Protein AF-A0A355KRI4-F1 (afdb_monomer)

Foldseek 3Di:
DKEFEDVVCCVVFVFKKKKKKKWFQFFWQDDDPVLVVLQVVLLVVLLVPDALVCLCVDPQQVQLCVLCVQLPDHCVVFGFPLSVLSNCSNVVHGDDDDIQLVSLQSSLCSNLVWFKDWFQPVLADAYWYFDFFQQAAWAAFAPGPDIDTAHGSATFIDGPHHTQGTNHGGTGGNSGHDDSPGRIIMMMTIGGDPDDPVSSVVSSVSSQVSSCVPTVIDMDIDMAGSVRGMDDD

Structure (mmCIF, N/CA/C/O backbone):
data_AF-A0A355KRI4-F1
#
_entry.id   AF-A0A355KRI4-F1
#
loop_
_atom_site.group_PDB
_atom_site.id
_atom_site.type_symbol
_atom_site.label_atom_id
_atom_site.label_alt_id
_atom_site.label_comp_id
_atom_site.label_asym_id
_atom_site.label_entity_id
_atom_site.label_seq_id
_atom_site.pdbx_PDB_ins_code
_atom_site.Cartn_x
_atom_site.Cartn_y
_atom_site.Cartn_z
_atom_site.occupancy
_atom_site.B_iso_or_equiv
_atom_site.auth_seq_id
_atom_site.auth_comp_id
_atom_site.auth_asym_id
_atom_site.auth_atom_id
_atom_site.pdbx_PDB_model_num
ATOM 1 N N . MET A 1 1 ? -10.750 -7.099 16.095 1.00 93.00 1 MET A N 1
ATOM 2 C CA . MET A 1 1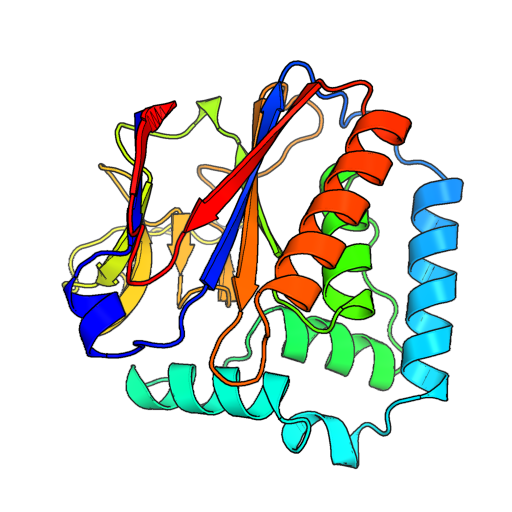 ? -11.133 -6.579 14.759 1.00 93.00 1 MET A CA 1
ATOM 3 C C . MET A 1 1 ? -10.796 -7.632 13.719 1.00 93.00 1 MET A C 1
ATOM 5 O O . MET A 1 1 ? -9.770 -8.283 13.860 1.00 93.00 1 MET A O 1
ATOM 9 N N . ILE A 1 2 ? -11.630 -7.808 12.690 1.00 97.19 2 ILE A N 1
ATOM 10 C CA . ILE A 1 2 ? -11.360 -8.761 11.603 1.00 97.19 2 ILE A CA 1
ATOM 11 C C . ILE A 1 2 ? -10.777 -8.013 10.405 1.00 97.19 2 ILE A C 1
ATOM 13 O O . ILE A 1 2 ? -11.256 -6.935 10.051 1.00 97.19 2 ILE A O 1
ATOM 17 N N . ILE A 1 3 ? -9.772 -8.607 9.764 1.00 98.19 3 ILE A N 1
ATOM 18 C CA . ILE A 1 3 ? -9.294 -8.187 8.447 1.00 98.19 3 ILE A CA 1
ATOM 19 C C . ILE A 1 3 ? -9.442 -9.364 7.503 1.00 98.19 3 ILE A C 1
ATOM 21 O O . ILE A 1 3 ? -9.045 -10.479 7.850 1.00 98.19 3 ILE A O 1
ATOM 25 N N . LYS A 1 4 ? -10.057 -9.141 6.340 1.00 98.50 4 LYS A N 1
ATOM 26 C CA . LYS A 1 4 ? -10.366 -10.227 5.410 1.00 98.50 4 LYS A CA 1
ATOM 27 C C . LYS A 1 4 ? -10.353 -9.817 3.940 1.00 98.50 4 LYS A C 1
ATOM 29 O O . LYS A 1 4 ? -10.647 -8.675 3.590 1.00 98.50 4 LYS A O 1
ATOM 34 N N . ILE A 1 5 ? -10.095 -10.803 3.092 1.00 98.81 5 ILE A N 1
ATOM 35 C CA . ILE A 1 5 ? -10.348 -10.774 1.655 1.00 98.81 5 ILE A CA 1
ATOM 36 C C . ILE A 1 5 ? -11.733 -11.380 1.436 1.00 98.81 5 ILE A C 1
ATOM 38 O O . ILE A 1 5 ? -11.998 -12.509 1.851 1.00 98.81 5 ILE A O 1
ATOM 42 N N . ASP A 1 6 ? -12.639 -10.623 0.826 1.00 98.56 6 ASP A N 1
ATOM 43 C CA . ASP A 1 6 ? -13.956 -11.139 0.482 1.00 98.56 6 ASP A CA 1
ATOM 44 C C . ASP A 1 6 ? -13.849 -12.256 -0.564 1.00 98.56 6 ASP A C 1
ATOM 46 O O . ASP A 1 6 ? -13.014 -12.216 -1.472 1.00 98.56 6 ASP A O 1
ATOM 50 N N . ASN A 1 7 ? -14.726 -13.255 -0.466 1.00 98.25 7 ASN A N 1
ATOM 51 C CA . ASN A 1 7 ? -14.696 -14.410 -1.356 1.00 98.25 7 ASN A CA 1
ATOM 52 C C . ASN A 1 7 ? -14.879 -14.022 -2.835 1.00 98.25 7 ASN A C 1
ATOM 54 O O . ASN A 1 7 ? -14.318 -14.677 -3.709 1.00 98.25 7 ASN A O 1
ATOM 58 N N . THR A 1 8 ? -15.607 -12.939 -3.128 1.00 97.75 8 THR A N 1
ATOM 59 C CA . THR A 1 8 ? -15.744 -12.428 -4.502 1.00 97.75 8 THR A CA 1
ATOM 60 C C . THR A 1 8 ? -14.405 -11.972 -5.085 1.00 97.75 8 THR A C 1
ATOM 62 O O . THR A 1 8 ? -14.104 -12.265 -6.242 1.00 97.75 8 THR A O 1
ATOM 65 N N . VAL A 1 9 ? -13.553 -11.342 -4.269 1.00 98.50 9 VAL A N 1
ATOM 66 C CA . VAL A 1 9 ? -12.198 -10.941 -4.669 1.00 98.50 9 VAL A CA 1
ATOM 67 C C . VAL A 1 9 ? -11.323 -12.172 -4.873 1.00 98.50 9 VAL A C 1
ATOM 69 O O . VAL A 1 9 ? -10.626 -12.240 -5.875 1.00 98.50 9 VAL A O 1
ATOM 72 N N . ILE A 1 10 ? -11.401 -13.178 -3.998 1.00 98.38 10 ILE A N 1
ATOM 73 C CA . ILE A 1 10 ? -10.638 -14.432 -4.157 1.00 98.38 10 ILE A CA 1
ATOM 74 C C . ILE A 1 10 ? -11.018 -15.150 -5.454 1.00 98.38 10 ILE A C 1
ATOM 76 O O . ILE A 1 10 ? -10.151 -15.649 -6.167 1.00 98.38 10 ILE A O 1
ATOM 80 N N . GLN A 1 11 ? -12.309 -15.198 -5.780 1.00 97.94 11 GLN A N 1
ATOM 81 C CA . GLN A 1 11 ? -12.792 -15.834 -7.004 1.00 97.94 11 GLN A CA 1
ATOM 82 C C . GLN A 1 11 ? -12.301 -15.111 -8.262 1.00 97.94 11 GLN A C 1
ATOM 84 O O . GLN A 1 11 ? -11.916 -15.766 -9.228 1.00 97.94 11 GLN A O 1
ATOM 89 N N . GLN A 1 12 ? -12.300 -13.776 -8.253 1.00 97.75 12 GLN A N 1
ATOM 90 C CA . GLN A 1 12 ? -11.861 -12.981 -9.401 1.00 97.75 12 GLN A CA 1
ATOM 91 C C . GLN A 1 12 ? -10.329 -12.860 -9.493 1.00 97.75 12 GLN A C 1
ATOM 93 O O . GLN A 1 12 ? -9.780 -12.789 -10.591 1.00 97.75 12 GLN A O 1
ATOM 98 N N . PHE A 1 13 ? -9.634 -12.873 -8.355 1.00 98.12 13 PHE A N 1
ATOM 99 C CA . PHE A 1 13 ? -8.191 -12.666 -8.222 1.00 98.12 13 PHE A CA 1
ATOM 100 C C . PHE A 1 13 ? -7.570 -13.740 -7.305 1.00 98.12 13 PHE A C 1
ATOM 102 O O . PHE A 1 13 ? -7.094 -13.448 -6.207 1.00 98.12 13 PHE A O 1
ATOM 109 N N . PRO A 1 14 ? -7.513 -15.011 -7.743 1.00 97.69 14 PRO A N 1
ATOM 110 C CA . PRO A 1 14 ? -7.108 -16.135 -6.888 1.00 97.69 14 PRO A CA 1
ATOM 111 C C . PRO A 1 14 ? -5.638 -16.101 -6.446 1.00 97.69 14 PRO A C 1
ATOM 113 O O . PRO A 1 14 ? -5.233 -16.874 -5.580 1.00 97.69 14 PRO A O 1
ATOM 116 N N . HIS A 1 15 ? -4.824 -15.226 -7.041 1.00 97.94 15 HIS A N 1
ATOM 117 C CA . HIS A 1 15 ? -3.408 -15.056 -6.712 1.00 97.94 15 HIS A CA 1
ATOM 118 C C . HIS A 1 15 ? -3.120 -13.853 -5.810 1.00 97.94 15 HIS A C 1
ATOM 120 O O . HIS A 1 15 ? -1.944 -13.569 -5.560 1.00 97.94 15 HIS A O 1
ATOM 126 N N . THR A 1 16 ? -4.161 -13.164 -5.328 1.00 98.44 16 THR A N 1
ATOM 127 C CA . THR A 1 16 ? -4.032 -12.079 -4.354 1.00 98.44 16 THR A CA 1
ATOM 128 C C . THR A 1 16 ? -3.336 -12.565 -3.091 1.00 98.44 16 THR A C 1
ATOM 130 O O . THR A 1 16 ? -3.710 -13.581 -2.504 1.00 98.44 16 THR A O 1
ATOM 133 N N . LYS A 1 17 ? -2.334 -11.796 -2.669 1.00 98.31 17 LYS A N 1
ATOM 134 C CA . LYS A 1 17 ? -1.630 -11.951 -1.399 1.00 98.31 17 LYS A CA 1
ATOM 135 C C . LYS A 1 17 ? -1.525 -10.582 -0.746 1.00 98.31 17 LYS A C 1
ATOM 137 O O . LYS A 1 17 ? -1.180 -9.611 -1.421 1.00 98.31 17 LYS A O 1
ATOM 142 N N . ILE A 1 18 ? -1.812 -10.506 0.546 1.00 98.69 18 ILE A N 1
ATOM 143 C CA . ILE A 1 18 ? -1.760 -9.259 1.310 1.00 98.69 18 ILE A CA 1
ATOM 144 C C . ILE A 1 18 ? -0.897 -9.487 2.541 1.00 98.69 18 ILE A C 1
ATOM 146 O O . ILE A 1 18 ? -1.258 -10.261 3.422 1.00 98.69 18 ILE A O 1
ATOM 150 N N . GLY A 1 19 ? 0.236 -8.800 2.608 1.00 98.62 19 GLY A N 1
ATOM 151 C CA . GLY A 1 19 ? 1.008 -8.657 3.831 1.00 98.62 19 GLY A CA 1
ATOM 152 C C . GLY A 1 19 ? 0.392 -7.556 4.687 1.00 98.62 19 GLY A C 1
ATOM 153 O O . GLY A 1 19 ? 0.140 -6.466 4.186 1.00 98.62 19 GLY A O 1
ATOM 154 N N . LEU A 1 20 ? 0.142 -7.826 5.963 1.00 98.50 20 LEU A N 1
ATOM 155 C CA . LEU A 1 20 ? -0.467 -6.893 6.907 1.00 98.50 20 LEU A CA 1
ATOM 156 C C . LEU A 1 20 ? 0.509 -6.564 8.029 1.00 98.50 20 LEU A C 1
ATOM 158 O O . LEU A 1 20 ? 0.989 -7.474 8.701 1.00 98.50 20 LEU A O 1
ATOM 162 N N . LEU A 1 21 ? 0.738 -5.278 8.287 1.00 98.25 21 LEU A N 1
ATOM 163 C CA . LEU A 1 21 ? 1.478 -4.806 9.457 1.00 98.25 21 LEU A CA 1
ATOM 164 C C . LEU A 1 21 ? 0.595 -3.935 10.336 1.00 98.25 21 LEU A C 1
ATOM 166 O O . LEU A 1 21 ? 0.096 -2.905 9.891 1.00 98.25 21 LEU A O 1
ATOM 170 N N . PHE A 1 22 ? 0.469 -4.309 11.606 1.00 98.31 22 PHE A N 1
ATOM 171 C CA . PHE A 1 22 ? -0.199 -3.500 12.622 1.00 98.31 22 PHE A CA 1
ATOM 172 C C . PHE A 1 22 ? 0.834 -2.933 13.580 1.00 98.31 22 PHE A C 1
ATOM 174 O O . PHE A 1 22 ? 1.468 -3.682 14.323 1.00 98.31 22 PHE A O 1
ATOM 181 N N . GLY A 1 23 ? 1.004 -1.614 13.549 1.00 97.81 23 GLY A N 1
ATOM 182 C CA . GLY A 1 23 ? 1.908 -0.881 14.424 1.00 97.81 23 GLY A CA 1
ATOM 183 C C . GLY A 1 23 ? 1.183 -0.315 15.634 1.00 97.81 23 GLY A C 1
ATOM 184 O O . GLY A 1 23 ? 0.133 0.313 15.486 1.00 97.81 23 GLY A O 1
ATOM 185 N N . LYS A 1 24 ? 1.763 -0.496 16.822 1.00 97.56 24 LYS A N 1
ATOM 186 C CA . LYS A 1 24 ? 1.323 0.132 18.068 1.00 97.56 24 LYS A CA 1
ATOM 187 C C . LYS A 1 24 ? 2.395 1.047 18.648 1.00 97.56 24 LYS A C 1
ATOM 189 O O . LYS A 1 24 ? 3.582 0.742 18.551 1.00 97.56 24 LYS A O 1
ATOM 194 N N . ASN A 1 25 ? 1.964 2.127 19.302 1.00 97.06 25 ASN A N 1
ATOM 195 C CA . ASN A 1 25 ? 2.828 3.139 19.913 1.00 97.06 25 ASN A CA 1
ATOM 196 C C . ASN A 1 25 ? 3.871 3.712 18.935 1.00 97.06 25 ASN A C 1
ATOM 198 O O . ASN A 1 25 ? 5.025 3.912 19.305 1.00 97.06 25 ASN A O 1
ATOM 202 N N . VAL A 1 26 ? 3.479 3.937 17.676 1.00 97.25 26 VAL A N 1
ATOM 203 C CA . VAL A 1 26 ? 4.378 4.516 16.668 1.00 97.25 26 VAL A CA 1
ATOM 204 C C . VAL A 1 26 ? 4.573 6.012 16.925 1.00 97.25 26 VAL A C 1
ATOM 206 O O . VAL A 1 26 ? 3.645 6.704 17.342 1.00 97.25 26 VAL A O 1
ATOM 209 N N . ASN A 1 27 ? 5.773 6.520 16.652 1.00 96.00 27 ASN A N 1
ATOM 210 C CA . ASN A 1 27 ? 6.066 7.948 16.590 1.00 96.00 27 ASN A CA 1
ATOM 211 C C . ASN A 1 27 ? 6.281 8.367 15.127 1.00 96.00 27 ASN A C 1
ATOM 213 O O . ASN A 1 27 ? 7.230 7.920 14.485 1.00 96.00 27 ASN A O 1
ATOM 217 N N . ASN A 1 28 ? 5.403 9.235 14.618 1.00 96.12 28 ASN A N 1
ATOM 218 C CA . ASN A 1 28 ? 5.448 9.752 13.248 1.00 96.12 28 ASN A CA 1
ATOM 219 C C . ASN A 1 28 ? 5.813 11.253 13.171 1.00 96.12 28 ASN A C 1
ATOM 221 O O . ASN A 1 28 ? 5.647 11.870 12.123 1.00 96.12 28 ASN A O 1
ATOM 225 N N . GLN A 1 29 ? 6.283 11.860 14.268 1.00 90.44 29 GLN A N 1
ATOM 226 C CA . GLN A 1 29 ? 6.476 13.316 14.383 1.00 90.44 29 GLN A CA 1
ATOM 227 C C . GLN A 1 29 ? 7.843 13.818 13.909 1.00 90.44 29 GLN A C 1
ATOM 229 O O . GLN A 1 29 ? 8.046 15.024 13.785 1.00 90.44 29 GLN A O 1
ATOM 234 N N . HIS A 1 30 ? 8.801 12.921 13.679 1.00 81.50 30 HIS A N 1
ATOM 235 C CA . HIS A 1 30 ? 10.187 13.303 13.420 1.00 81.50 30 HIS A CA 1
ATOM 236 C C . HIS A 1 30 ? 10.628 12.828 12.037 1.00 81.50 30 HIS A C 1
ATOM 238 O O . HIS A 1 30 ? 11.142 11.714 11.911 1.00 81.50 30 HIS A O 1
ATOM 244 N N . PRO A 1 31 ? 10.433 13.651 10.987 1.00 76.88 31 PRO A N 1
ATOM 245 C CA . PRO A 1 31 ? 11.088 13.436 9.706 1.00 76.88 31 PRO A CA 1
ATOM 246 C C . PRO A 1 31 ? 12.584 13.204 9.917 1.00 76.88 31 PRO A C 1
ATOM 248 O O . PRO A 1 31 ? 13.233 13.920 10.678 1.00 76.88 31 PRO A O 1
ATOM 251 N N . SER A 1 32 ? 13.121 12.187 9.252 1.00 87.19 32 SER A N 1
ATOM 252 C CA . SER A 1 32 ? 14.517 11.788 9.392 1.00 87.19 32 SER A CA 1
ATOM 253 C C . SER A 1 32 ? 15.251 12.002 8.075 1.00 87.19 32 SER A C 1
ATOM 255 O O . SER A 1 32 ? 14.811 11.543 7.013 1.00 87.19 32 SER A O 1
ATOM 257 N N . GLU A 1 33 ? 16.394 12.684 8.147 1.00 94.12 33 GLU A N 1
ATOM 258 C CA . GLU A 1 33 ? 17.311 12.814 7.013 1.00 94.12 33 GLU A CA 1
ATOM 259 C C . GLU A 1 33 ? 17.787 11.441 6.531 1.00 94.12 33 GLU A C 1
ATOM 261 O O . GLU A 1 33 ? 17.971 11.246 5.332 1.00 94.12 33 GLU A O 1
ATOM 266 N N . GLU A 1 34 ? 17.902 10.458 7.430 1.00 96.19 34 GLU A N 1
ATOM 267 C CA . GLU A 1 34 ? 18.259 9.087 7.068 1.00 96.19 34 GLU A CA 1
ATOM 268 C C . GLU A 1 34 ? 17.161 8.412 6.244 1.00 96.19 34 GLU A C 1
ATOM 270 O O . GLU A 1 34 ? 17.461 7.828 5.206 1.00 96.19 34 GLU A O 1
ATOM 275 N N . ILE A 1 35 ? 15.887 8.539 6.645 1.00 97.06 35 ILE A N 1
ATOM 276 C CA . ILE A 1 35 ? 14.751 8.014 5.863 1.00 97.06 35 ILE A CA 1
ATOM 277 C C . ILE A 1 35 ? 14.730 8.673 4.485 1.00 97.06 35 ILE A C 1
ATOM 279 O O . ILE A 1 35 ? 14.600 7.994 3.465 1.00 97.06 35 ILE A O 1
ATOM 283 N N . THR A 1 36 ? 14.920 9.994 4.449 1.00 96.94 36 THR A N 1
ATOM 284 C CA . THR A 1 36 ? 14.987 10.745 3.193 1.00 96.94 36 THR A CA 1
ATOM 285 C C . THR A 1 36 ? 16.130 10.228 2.327 1.00 96.94 36 THR A C 1
ATOM 287 O O . THR A 1 36 ? 15.925 9.946 1.150 1.00 96.94 36 THR A O 1
ATOM 290 N N . LYS A 1 37 ? 17.321 10.031 2.897 1.00 97.94 37 LYS A N 1
ATOM 291 C CA . LYS A 1 37 ? 18.479 9.491 2.184 1.00 97.94 37 LYS A CA 1
ATOM 292 C C . LYS A 1 37 ? 18.210 8.086 1.641 1.00 97.94 37 LYS A C 1
ATOM 294 O O . LYS A 1 37 ? 18.489 7.844 0.472 1.00 97.94 37 LYS A O 1
ATOM 299 N N . LEU A 1 38 ? 17.630 7.186 2.437 1.00 98.06 38 LEU A N 1
ATOM 300 C CA . LEU A 1 38 ? 17.258 5.836 1.995 1.00 98.06 38 LEU A CA 1
ATOM 301 C C . LEU A 1 38 ? 16.281 5.877 0.813 1.00 98.06 38 LEU A C 1
ATOM 303 O O . LEU A 1 38 ? 16.444 5.125 -0.154 1.00 98.06 38 LEU A O 1
ATOM 307 N N . LEU A 1 39 ? 15.294 6.778 0.869 1.00 98.19 39 LEU A N 1
ATOM 308 C CA . LEU A 1 39 ? 14.349 7.000 -0.221 1.00 98.19 39 LEU A CA 1
ATOM 309 C C . LEU A 1 39 ? 15.073 7.486 -1.483 1.00 98.19 39 LEU A C 1
ATOM 311 O O . LEU A 1 39 ? 14.911 6.873 -2.535 1.00 98.19 39 LEU A O 1
ATOM 315 N N . ARG A 1 40 ? 15.930 8.512 -1.378 1.00 98.25 40 ARG A N 1
ATOM 316 C CA . ARG A 1 40 ? 16.707 9.050 -2.513 1.00 98.25 40 ARG A CA 1
ATOM 317 C C . ARG A 1 40 ? 17.645 8.009 -3.122 1.00 98.25 40 ARG A C 1
ATOM 319 O O . ARG A 1 40 ? 17.649 7.834 -4.337 1.00 98.25 40 ARG A O 1
ATOM 326 N N . ASP A 1 41 ? 18.374 7.261 -2.298 1.00 98.38 41 ASP A N 1
ATOM 327 C CA . ASP A 1 41 ? 19.266 6.194 -2.762 1.00 98.38 41 ASP A CA 1
ATOM 328 C C . ASP A 1 41 ? 18.488 5.112 -3.532 1.00 98.38 41 ASP A C 1
ATOM 330 O O . ASP A 1 41 ? 18.986 4.537 -4.502 1.00 98.38 41 ASP A O 1
ATOM 334 N N . THR A 1 42 ? 17.251 4.829 -3.120 1.00 98.50 42 THR A N 1
ATOM 335 C CA . THR A 1 42 ? 16.393 3.851 -3.798 1.00 98.50 42 THR A CA 1
ATOM 336 C C . THR A 1 42 ? 15.807 4.405 -5.095 1.00 98.50 42 THR A C 1
ATOM 338 O O . THR A 1 42 ? 15.764 3.684 -6.089 1.00 98.50 42 THR A O 1
ATOM 341 N N . GLU A 1 43 ? 15.439 5.687 -5.145 1.00 98.56 43 GLU A N 1
ATOM 342 C CA . GLU A 1 43 ? 15.048 6.357 -6.393 1.00 98.56 43 GLU A CA 1
ATOM 343 C C . GLU A 1 43 ? 16.162 6.291 -7.446 1.00 98.56 43 GLU A C 1
ATOM 345 O O . GLU A 1 43 ? 15.889 5.974 -8.604 1.00 98.56 43 GLU A O 1
ATOM 350 N N . GLU A 1 44 ? 17.417 6.532 -7.055 1.00 98.50 44 GLU A N 1
ATOM 351 C CA . GLU A 1 44 ? 18.559 6.442 -7.972 1.00 98.50 44 GLU A CA 1
ATOM 352 C C . GLU A 1 44 ? 18.793 5.008 -8.467 1.00 98.50 44 GLU A C 1
ATOM 354 O O . GLU A 1 44 ? 19.022 4.800 -9.660 1.00 98.50 44 GLU A O 1
ATOM 359 N N . LYS A 1 45 ? 18.633 3.995 -7.603 1.00 98.19 45 LYS A N 1
ATOM 360 C CA . LYS A 1 45 ? 18.670 2.583 -8.031 1.00 98.19 45 LYS A CA 1
ATOM 361 C C . LYS A 1 45 ? 17.582 2.268 -9.056 1.00 98.19 45 LYS A C 1
ATOM 363 O O . LYS A 1 45 ? 17.856 1.582 -10.039 1.00 98.19 45 LYS A O 1
ATOM 368 N N . ILE A 1 46 ? 16.368 2.785 -8.860 1.00 98.06 46 ILE A N 1
ATOM 369 C CA . ILE A 1 46 ? 15.262 2.606 -9.808 1.00 98.06 46 ILE A CA 1
ATOM 370 C C . ILE A 1 46 ? 15.589 3.246 -11.159 1.00 98.06 46 ILE A C 1
ATOM 372 O O . ILE A 1 46 ? 15.445 2.580 -12.183 1.00 98.06 46 ILE A O 1
ATOM 376 N N . LYS A 1 47 ? 16.096 4.486 -11.174 1.00 97.50 47 LYS A N 1
ATOM 377 C CA . LYS A 1 47 ? 16.522 5.163 -12.415 1.00 97.50 47 LYS A CA 1
ATOM 378 C C . LYS A 1 47 ? 17.634 4.413 -13.144 1.00 97.50 47 LYS A C 1
ATOM 380 O O . LYS A 1 47 ? 17.643 4.393 -14.369 1.00 97.50 47 LYS A O 1
ATOM 385 N N . ALA A 1 48 ? 18.558 3.807 -12.400 1.00 97.38 48 ALA A N 1
ATOM 386 C CA . ALA A 1 48 ? 19.663 3.045 -12.970 1.00 97.38 48 ALA A CA 1
ATOM 387 C C . ALA A 1 48 ? 19.239 1.675 -13.530 1.00 97.38 48 ALA A C 1
ATOM 389 O O . ALA A 1 48 ? 19.953 1.120 -14.361 1.00 97.38 48 ALA A O 1
ATOM 390 N N . THR A 1 49 ? 18.106 1.124 -13.079 1.00 96.12 49 THR A N 1
ATOM 391 C CA . THR A 1 49 ? 17.711 -0.268 -13.372 1.00 96.12 49 THR A CA 1
ATOM 392 C C . THR A 1 49 ? 16.541 -0.378 -14.350 1.00 96.12 49 THR A C 1
ATOM 394 O O . THR A 1 49 ? 16.443 -1.375 -15.058 1.00 96.12 49 THR A O 1
ATOM 397 N N . ILE A 1 50 ? 15.636 0.605 -14.392 1.00 96.69 50 ILE A N 1
ATOM 398 C CA . ILE A 1 50 ? 14.385 0.513 -15.158 1.00 96.69 50 ILE A CA 1
ATOM 399 C C . ILE A 1 50 ? 14.310 1.646 -16.174 1.00 96.69 50 ILE A C 1
ATOM 401 O O . ILE A 1 50 ? 14.415 2.818 -15.817 1.00 96.69 50 ILE A O 1
ATOM 405 N N . ASN A 1 51 ? 14.036 1.315 -17.436 1.00 96.19 51 ASN A N 1
ATOM 406 C CA . ASN A 1 51 ? 13.746 2.321 -18.446 1.00 96.19 51 ASN A CA 1
ATOM 407 C C . ASN A 1 51 ? 12.251 2.688 -18.450 1.00 96.19 51 ASN A C 1
ATOM 409 O O . ASN A 1 51 ? 11.377 1.830 -18.310 1.00 96.19 51 ASN A O 1
ATOM 413 N N . LEU A 1 52 ? 11.922 3.967 -18.660 1.00 97.06 52 LEU A N 1
ATOM 414 C CA . LEU A 1 52 ? 10.528 4.436 -18.653 1.00 97.06 52 LEU A CA 1
ATOM 415 C C . LEU A 1 52 ? 9.663 3.716 -19.701 1.00 97.06 52 LEU A C 1
ATOM 417 O O . LEU A 1 52 ? 8.481 3.473 -19.454 1.00 97.06 52 LEU A O 1
ATOM 421 N N . ALA A 1 53 ? 10.250 3.371 -20.850 1.00 96.75 53 ALA A N 1
ATOM 422 C CA . ALA A 1 53 ? 9.573 2.638 -21.918 1.00 96.75 53 ALA A CA 1
ATOM 423 C C . ALA A 1 53 ? 9.206 1.194 -21.520 1.00 96.75 53 ALA A C 1
ATOM 425 O O . ALA A 1 53 ? 8.238 0.645 -22.039 1.00 96.75 53 ALA A O 1
ATOM 426 N N . GLU A 1 54 ? 9.939 0.605 -20.575 1.00 96.38 54 GLU A N 1
ATOM 427 C CA . GLU A 1 54 ? 9.795 -0.792 -20.147 1.00 96.38 54 GLU A CA 1
ATOM 428 C C . GLU A 1 54 ? 8.905 -0.940 -18.907 1.00 96.38 54 GLU A C 1
ATOM 430 O O . GLU A 1 54 ? 8.437 -2.039 -18.603 1.00 96.38 54 GLU A O 1
ATOM 435 N N . LEU A 1 55 ? 8.618 0.160 -18.199 1.00 97.69 55 LEU A N 1
ATOM 436 C CA . LEU A 1 55 ? 7.842 0.142 -16.956 1.00 97.69 55 LEU A CA 1
ATOM 437 C C . LEU A 1 55 ? 6.514 -0.612 -17.106 1.00 97.69 55 LEU A C 1
ATOM 439 O O . LEU A 1 55 ? 6.167 -1.439 -16.269 1.00 97.69 55 LEU A O 1
ATOM 443 N N . THR A 1 56 ? 5.767 -0.348 -18.180 1.00 97.12 56 THR A N 1
ATOM 444 C CA . THR A 1 56 ? 4.452 -0.973 -18.394 1.00 97.12 56 THR A CA 1
ATOM 445 C C . THR A 1 56 ? 4.528 -2.423 -18.857 1.00 97.12 56 THR A C 1
ATOM 447 O O . THR A 1 56 ? 3.485 -3.061 -18.927 1.00 97.12 56 THR A O 1
ATOM 450 N N . SER A 1 57 ? 5.719 -2.929 -19.191 1.00 97.06 57 SER A N 1
ATOM 451 C CA . SER A 1 57 ? 5.956 -4.338 -19.528 1.00 97.06 57 SER A CA 1
ATOM 452 C C . SER A 1 57 ? 6.494 -5.164 -18.360 1.00 97.06 57 SER A C 1
ATOM 454 O O . SER A 1 57 ? 6.606 -6.380 -18.490 1.00 97.06 57 SER A O 1
ATOM 456 N N . LEU A 1 58 ? 6.814 -4.545 -17.217 1.00 98.19 58 LEU A N 1
ATOM 457 C CA . LEU A 1 58 ? 7.232 -5.294 -16.033 1.00 98.19 58 LEU A CA 1
ATOM 458 C C . LEU A 1 58 ? 6.087 -6.210 -15.563 1.00 98.19 58 LEU A C 1
ATOM 460 O O . LEU A 1 58 ? 4.968 -5.716 -15.406 1.00 98.19 58 LEU A O 1
ATOM 464 N N . PRO A 1 59 ? 6.337 -7.501 -15.267 1.00 98.31 59 PRO A N 1
ATOM 465 C CA . PRO A 1 59 ? 5.272 -8.454 -14.939 1.00 98.31 59 PRO A CA 1
ATOM 466 C C . PRO A 1 59 ? 4.364 -8.011 -13.782 1.00 98.31 59 PRO A C 1
ATOM 468 O O . PRO A 1 59 ? 3.143 -8.016 -13.913 1.00 98.31 59 PRO A O 1
ATOM 471 N N . LYS A 1 60 ? 4.949 -7.510 -12.683 1.00 98.12 60 LYS A N 1
ATOM 472 C CA . LYS A 1 60 ? 4.186 -6.989 -11.533 1.00 98.12 60 LYS A CA 1
ATOM 473 C C . LYS A 1 60 ? 3.346 -5.754 -11.885 1.00 98.12 60 LYS A C 1
ATOM 475 O O . LYS A 1 60 ? 2.277 -5.561 -11.321 1.00 98.12 60 LYS A O 1
ATOM 480 N N . ILE A 1 61 ? 3.799 -4.916 -12.823 1.00 98.50 61 ILE A N 1
ATOM 481 C CA . ILE A 1 61 ? 3.022 -3.761 -13.29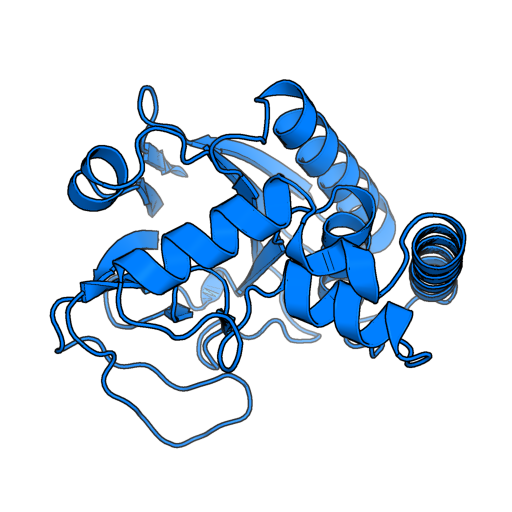9 1.00 98.50 61 ILE A CA 1
ATOM 482 C C . ILE A 1 61 ? 1.888 -4.220 -14.218 1.00 98.50 61 ILE A C 1
ATOM 484 O O . ILE A 1 61 ? 0.772 -3.719 -14.096 1.00 98.50 61 ILE A O 1
ATOM 488 N N . LEU A 1 62 ? 2.144 -5.190 -15.101 1.00 98.44 62 LEU A N 1
ATOM 489 C CA . LEU A 1 62 ? 1.114 -5.795 -15.945 1.00 98.44 62 LEU A CA 1
ATOM 490 C C . LEU A 1 62 ? -0.013 -6.404 -15.107 1.00 98.44 62 LEU A C 1
ATOM 492 O O . LEU A 1 62 ? -1.169 -6.116 -15.400 1.00 98.44 62 LEU A O 1
ATOM 496 N N . ASP A 1 63 ? 0.300 -7.129 -14.029 1.00 98.31 63 ASP A N 1
ATOM 497 C CA . ASP A 1 63 ? -0.717 -7.683 -13.121 1.00 98.31 63 ASP A CA 1
ATOM 498 C C . ASP A 1 63 ? -1.696 -6.610 -12.628 1.00 98.31 63 ASP A C 1
ATOM 500 O O . ASP A 1 63 ? -2.913 -6.780 -12.712 1.00 98.31 63 ASP A O 1
ATOM 504 N N . TRP A 1 64 ? -1.178 -5.468 -12.167 1.00 98.50 64 TRP A N 1
ATOM 505 C CA . TRP A 1 64 ? -2.017 -4.367 -11.697 1.00 98.50 64 TRP A CA 1
ATOM 506 C C . TRP A 1 64 ? -2.807 -3.705 -12.821 1.00 98.50 64 TRP A C 1
ATOM 508 O O . TRP A 1 64 ? -3.971 -3.355 -12.630 1.00 98.50 64 TRP A O 1
ATOM 518 N N . ARG A 1 65 ? -2.212 -3.549 -14.006 1.00 98.50 65 ARG A N 1
ATOM 519 C CA . ARG A 1 65 ? -2.915 -2.995 -15.170 1.00 98.50 65 ARG A CA 1
ATOM 520 C C . ARG A 1 65 ? -4.070 -3.903 -15.590 1.00 98.50 65 ARG A C 1
ATOM 522 O O . ARG A 1 65 ? -5.152 -3.398 -15.886 1.00 98.50 65 ARG A O 1
ATOM 529 N N . GLU A 1 66 ? -3.878 -5.219 -15.565 1.00 98.19 66 GLU A N 1
ATOM 530 C CA . GLU A 1 66 ? -4.943 -6.172 -15.872 1.00 98.19 66 GLU A CA 1
ATOM 531 C C . GLU A 1 66 ? -6.016 -6.228 -14.791 1.00 98.19 66 GLU A C 1
ATOM 533 O O . GLU A 1 66 ? -7.204 -6.208 -15.123 1.00 98.19 66 GLU A O 1
ATOM 538 N N . ALA A 1 67 ? -5.632 -6.169 -13.513 1.00 98.12 67 ALA A N 1
ATOM 539 C CA . ALA A 1 67 ? -6.593 -6.033 -12.427 1.00 98.12 67 ALA A CA 1
ATOM 540 C C . ALA A 1 67 ? -7.476 -4.790 -12.634 1.00 98.12 67 ALA A C 1
ATOM 542 O O . ALA A 1 67 ? -8.696 -4.917 -12.715 1.00 98.12 67 ALA A O 1
ATOM 543 N N . TYR A 1 68 ? -6.875 -3.616 -12.850 1.00 98.19 68 TYR A N 1
ATOM 544 C CA . TYR A 1 68 ? -7.595 -2.355 -13.067 1.00 98.19 68 TYR A CA 1
ATOM 545 C C . TYR A 1 68 ? -8.533 -2.408 -14.276 1.00 98.19 68 TYR A C 1
ATOM 547 O O . TYR A 1 68 ? -9.667 -1.928 -14.204 1.00 98.19 68 TYR A O 1
ATOM 555 N N . ARG A 1 69 ? -8.096 -3.032 -15.378 1.00 97.94 69 ARG A N 1
ATOM 556 C CA . ARG A 1 69 ? -8.939 -3.236 -16.562 1.00 97.94 69 ARG A CA 1
ATOM 557 C C . ARG A 1 69 ? -10.150 -4.115 -16.250 1.00 97.94 69 ARG A C 1
ATOM 559 O O . ARG A 1 69 ? -11.245 -3.809 -16.719 1.00 97.94 69 ARG A O 1
ATOM 566 N N . SER A 1 70 ? -9.974 -5.164 -15.446 1.00 96.50 70 SER A N 1
ATOM 567 C CA . SER A 1 70 ? -11.050 -6.105 -15.110 1.00 96.50 70 SER A CA 1
ATOM 568 C C . SER A 1 70 ? -12.199 -5.471 -14.318 1.00 96.50 70 SER A C 1
ATOM 570 O O . SER A 1 70 ? -13.338 -5.904 -14.465 1.00 96.50 70 SER A O 1
ATOM 572 N N . PHE A 1 71 ? -11.931 -4.413 -13.542 1.00 95.00 71 PHE A N 1
ATOM 573 C CA . PHE A 1 71 ? -12.953 -3.649 -12.820 1.00 95.00 71 PHE A CA 1
ATOM 574 C C . PHE A 1 71 ? -13.234 -2.262 -13.433 1.00 95.00 71 PHE A C 1
ATOM 576 O O . PHE A 1 71 ? -13.730 -1.355 -12.767 1.00 95.00 71 PHE A O 1
ATOM 583 N N . GLY A 1 72 ? -12.963 -2.101 -14.735 1.00 94.19 72 GLY A N 1
ATOM 584 C CA . GLY A 1 72 ? -13.488 -0.998 -15.548 1.00 94.19 72 GLY A CA 1
ATOM 585 C C . GLY A 1 72 ? -12.622 0.262 -15.630 1.00 94.19 72 GLY A C 1
ATOM 586 O O . GLY A 1 72 ? -13.047 1.247 -16.239 1.00 94.19 72 GLY A O 1
ATOM 587 N N . PHE A 1 73 ? -11.407 0.257 -15.077 1.00 96.38 73 PHE A N 1
ATOM 588 C CA . PHE A 1 73 ? -10.475 1.374 -15.224 1.00 96.38 73 PHE A CA 1
ATOM 589 C C . PHE A 1 73 ? -9.604 1.234 -16.468 1.00 96.38 73 PHE A C 1
ATOM 591 O O . PHE A 1 73 ? -9.219 0.143 -16.879 1.00 96.38 73 PHE A O 1
ATOM 598 N N . LYS A 1 74 ? -9.226 2.376 -17.048 1.00 97.06 74 LYS A N 1
ATOM 599 C CA . LYS A 1 74 ? -8.193 2.449 -18.085 1.00 97.06 74 LYS A CA 1
ATOM 600 C C . LYS A 1 74 ? -6.822 2.617 -17.422 1.00 97.06 74 LYS A C 1
ATOM 602 O O . LYS A 1 74 ? -6.548 3.711 -16.921 1.00 97.06 74 LYS A O 1
ATOM 607 N N . PRO A 1 75 ? -5.914 1.623 -17.473 1.00 93.56 75 PRO A N 1
ATOM 608 C CA . PRO A 1 75 ? -4.641 1.688 -16.747 1.00 93.56 75 PRO A CA 1
ATOM 609 C C . PRO A 1 75 ? -3.660 2.765 -17.250 1.00 93.56 75 PRO A C 1
ATOM 611 O O . PRO A 1 75 ? -2.614 3.023 -16.660 1.00 93.56 75 PRO A O 1
ATOM 614 N N . SER A 1 76 ? -3.940 3.379 -18.402 1.00 93.00 76 SER A N 1
ATOM 615 C CA . SER A 1 76 ? -3.205 4.545 -18.907 1.00 93.00 76 SER A CA 1
ATOM 616 C C . SER A 1 76 ? -3.581 5.846 -18.191 1.00 93.00 76 SER A C 1
ATOM 618 O O . SER A 1 76 ? -2.756 6.757 -18.128 1.00 93.00 76 SER A O 1
ATOM 620 N N . GLU A 1 77 ? -4.804 5.930 -17.665 1.00 95.00 77 GLU A N 1
ATOM 621 C CA . GLU A 1 77 ? -5.371 7.100 -16.983 1.00 95.00 77 GLU A CA 1
ATOM 622 C C . GLU A 1 77 ? -5.307 6.923 -15.456 1.00 95.00 77 GLU A C 1
ATOM 624 O O . GLU A 1 77 ? -4.888 7.835 -14.742 1.00 95.00 77 GLU A O 1
ATOM 629 N N . TYR A 1 78 ? -5.627 5.720 -14.972 1.00 95.56 78 TYR A N 1
ATOM 630 C CA . TYR A 1 78 ? -5.656 5.354 -13.556 1.00 95.56 78 TYR A CA 1
ATOM 631 C C . TYR A 1 78 ? -4.614 4.279 -13.291 1.00 95.56 78 TYR A C 1
ATOM 633 O O . TYR A 1 78 ? -4.645 3.219 -13.904 1.00 95.56 78 TYR A O 1
ATOM 641 N N . ARG A 1 79 ? -3.666 4.561 -12.405 1.00 97.38 79 ARG A N 1
ATOM 642 C CA . ARG A 1 79 ? -2.505 3.701 -12.167 1.00 97.38 79 ARG A CA 1
ATOM 643 C C . ARG A 1 79 ? -2.535 3.189 -10.741 1.00 97.38 79 ARG A C 1
ATOM 645 O O . ARG A 1 79 ? -2.902 3.957 -9.853 1.00 97.38 79 ARG A O 1
ATOM 652 N N . SER A 1 80 ? -2.065 1.962 -10.534 1.00 98.19 80 SER A N 1
ATOM 653 C CA . SER A 1 80 ? -1.694 1.512 -9.195 1.00 98.19 80 SER A CA 1
ATOM 654 C C . SER A 1 80 ? -0.661 2.448 -8.585 1.00 98.19 80 SER A C 1
ATOM 656 O O . SER A 1 80 ? 0.123 3.084 -9.307 1.00 98.19 80 SER A O 1
ATOM 658 N N . SER A 1 81 ? -0.659 2.538 -7.254 1.00 97.81 81 SER A N 1
ATOM 659 C CA . SER A 1 81 ? 0.298 3.370 -6.523 1.00 97.81 81 SER A CA 1
ATOM 660 C C . SER A 1 81 ? 1.734 3.084 -6.966 1.00 97.81 81 SER A C 1
ATOM 662 O O . SER A 1 81 ? 2.465 4.018 -7.293 1.00 97.81 81 SER A O 1
ATOM 664 N N . ILE A 1 82 ? 2.112 1.810 -7.110 1.00 98.19 82 ILE A N 1
ATOM 665 C CA . ILE A 1 82 ? 3.463 1.432 -7.535 1.00 98.19 82 ILE A CA 1
ATOM 666 C C . ILE A 1 82 ? 3.814 1.911 -8.95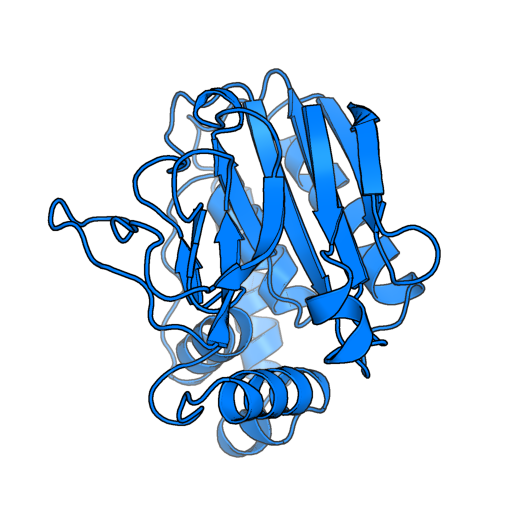4 1.00 98.19 82 ILE A C 1
ATOM 668 O O . ILE A 1 82 ? 4.889 2.483 -9.148 1.00 98.19 82 ILE A O 1
ATOM 672 N N . GLU A 1 83 ? 2.913 1.773 -9.942 1.00 98.50 83 GLU A N 1
ATOM 673 C CA . GLU A 1 83 ? 3.175 2.291 -11.294 1.00 98.50 83 GLU A CA 1
ATOM 674 C C . GLU A 1 83 ? 3.308 3.822 -11.256 1.00 98.50 83 GLU A C 1
ATOM 676 O O . GLU A 1 83 ? 4.186 4.388 -11.908 1.00 98.50 83 GLU A O 1
ATOM 681 N N . ALA A 1 84 ? 2.464 4.509 -10.478 1.00 98.25 84 ALA A N 1
ATOM 682 C CA . ALA A 1 84 ? 2.507 5.962 -10.347 1.00 98.25 84 ALA A CA 1
ATOM 683 C C . ALA A 1 84 ? 3.816 6.461 -9.706 1.00 98.25 84 ALA A C 1
ATOM 685 O O . ALA A 1 84 ? 4.409 7.421 -10.211 1.00 98.25 84 ALA A O 1
ATOM 686 N N . LEU A 1 85 ? 4.281 5.806 -8.637 1.00 98.38 85 LEU A N 1
ATOM 687 C CA . LEU A 1 85 ? 5.524 6.142 -7.936 1.00 98.38 85 LEU A CA 1
ATOM 688 C C . LEU A 1 85 ? 6.743 5.937 -8.842 1.00 98.38 85 LEU A C 1
ATOM 690 O O . LEU A 1 85 ? 7.517 6.871 -9.057 1.00 98.38 85 LEU A O 1
ATOM 694 N N . VAL A 1 86 ? 6.882 4.752 -9.441 1.00 98.56 86 VAL A N 1
ATOM 695 C CA . VAL A 1 86 ? 8.038 4.434 -10.293 1.00 98.56 86 VAL A CA 1
ATOM 696 C C . VAL A 1 86 ? 8.043 5.305 -11.546 1.00 98.56 86 VAL A C 1
ATOM 698 O O . VAL A 1 86 ? 9.072 5.883 -11.891 1.00 98.56 86 VAL A O 1
ATOM 701 N N . ARG A 1 87 ? 6.888 5.513 -12.192 1.00 98.31 87 ARG A N 1
ATOM 702 C CA . ARG A 1 87 ? 6.786 6.421 -13.346 1.00 98.31 87 ARG A CA 1
ATOM 703 C C . ARG A 1 87 ? 7.243 7.835 -13.002 1.00 98.31 87 ARG A C 1
ATOM 705 O O . ARG A 1 87 ? 7.914 8.461 -13.818 1.00 98.31 87 ARG A O 1
ATOM 712 N N . ARG A 1 88 ? 6.883 8.349 -11.821 1.00 98.19 88 ARG A N 1
ATOM 713 C CA . ARG A 1 88 ? 7.299 9.681 -11.362 1.00 98.19 88 ARG A CA 1
ATOM 714 C C . ARG A 1 88 ? 8.823 9.781 -11.252 1.00 98.19 88 ARG A C 1
ATOM 716 O O . ARG A 1 88 ? 9.391 10.741 -11.770 1.00 98.19 88 ARG A O 1
ATOM 723 N N . ILE A 1 89 ? 9.458 8.774 -10.652 1.00 98.44 89 ILE A N 1
ATOM 724 C CA . ILE A 1 89 ? 10.919 8.678 -10.513 1.00 98.44 89 ILE A CA 1
ATOM 725 C C . ILE A 1 89 ? 11.599 8.675 -11.886 1.00 98.44 89 ILE A C 1
ATOM 727 O O . ILE A 1 89 ? 12.507 9.470 -12.135 1.00 98.44 89 ILE A O 1
ATOM 731 N N . LEU A 1 90 ? 11.113 7.836 -12.805 1.00 98.31 90 LEU A N 1
ATOM 732 C CA . LEU A 1 90 ? 11.655 7.704 -14.162 1.00 98.31 90 LEU A CA 1
ATOM 733 C C . LEU A 1 90 ? 11.418 8.945 -15.041 1.00 98.31 90 LEU A C 1
ATOM 735 O O . LEU A 1 90 ? 12.113 9.145 -16.031 1.00 98.31 90 LEU A O 1
ATOM 739 N N . GLN A 1 91 ? 10.477 9.816 -14.668 1.00 97.88 91 GLN A N 1
ATOM 740 C CA . GLN A 1 91 ? 10.286 11.143 -15.268 1.00 97.88 91 GLN A CA 1
ATOM 741 C C . GLN A 1 91 ? 11.205 12.220 -14.661 1.00 97.88 91 GLN A C 1
ATOM 743 O O . GLN A 1 91 ? 10.988 13.412 -14.881 1.00 97.88 91 GLN A O 1
ATOM 748 N N . GLY A 1 92 ? 12.203 11.822 -13.867 1.00 96.12 92 GLY A N 1
ATOM 749 C CA . GLY A 1 92 ? 13.168 12.726 -13.245 1.00 96.12 92 GLY A CA 1
ATOM 750 C C . GLY A 1 92 ? 12.629 13.481 -12.029 1.00 96.12 92 GLY A C 1
ATOM 751 O O . GLY A 1 92 ? 13.286 14.399 -11.546 1.00 96.12 92 GLY A O 1
ATOM 752 N N . LYS A 1 93 ? 11.446 13.120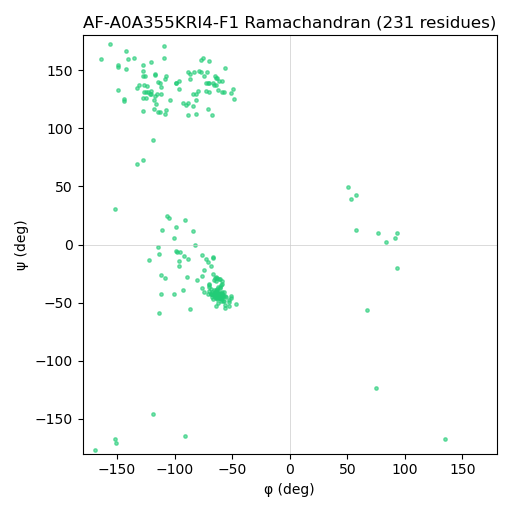 -11.514 1.00 97.44 93 LYS A N 1
ATOM 753 C CA . LYS A 1 93 ? 10.851 13.761 -10.335 1.00 97.44 93 LYS A CA 1
ATOM 754 C C . LYS A 1 93 ? 11.122 12.929 -9.090 1.00 97.44 93 LYS A C 1
ATOM 756 O O . LYS A 1 93 ? 10.953 11.718 -9.102 1.00 97.44 93 LYS A O 1
ATOM 761 N N . GLN A 1 94 ? 11.441 13.597 -7.991 1.00 95.56 94 GLN A N 1
ATOM 762 C CA . GLN A 1 94 ? 11.526 12.958 -6.681 1.00 95.56 94 GLN A CA 1
ATOM 763 C C . GLN A 1 94 ? 10.130 12.704 -6.099 1.00 95.56 94 GLN A C 1
ATOM 765 O O . GLN A 1 94 ? 9.172 13.461 -6.345 1.00 95.56 94 GLN A O 1
ATOM 770 N N . LEU A 1 95 ? 10.010 11.635 -5.318 1.00 97.25 95 LEU A N 1
ATOM 771 C CA . LEU A 1 95 ? 8.883 11.399 -4.434 1.00 97.25 95 LEU A CA 1
ATOM 772 C C . LEU A 1 95 ? 8.883 12.456 -3.317 1.00 97.25 95 LEU A C 1
ATOM 774 O O . LEU A 1 95 ? 9.954 12.822 -2.811 1.00 97.25 95 LEU A O 1
ATOM 778 N N . PRO A 1 96 ? 7.700 12.985 -2.957 1.00 94.62 96 PRO A N 1
ATOM 779 C CA . PRO A 1 96 ? 7.584 13.906 -1.836 1.00 94.62 96 PRO A CA 1
ATOM 780 C C . PRO A 1 96 ? 7.979 13.203 -0.534 1.00 94.62 96 PRO A C 1
ATOM 782 O O . PRO A 1 96 ? 7.664 12.032 -0.351 1.00 94.62 96 PRO A O 1
ATOM 785 N N . THR A 1 97 ? 8.634 13.937 0.358 1.00 94.62 97 THR A N 1
ATOM 786 C CA . THR A 1 97 ? 8.795 13.555 1.766 1.00 94.62 97 THR A CA 1
ATOM 787 C C . THR A 1 97 ? 7.545 13.997 2.517 1.00 94.62 97 THR A C 1
ATOM 789 O O . THR A 1 97 ? 7.220 15.187 2.502 1.00 94.62 97 THR A O 1
ATOM 792 N N . ILE A 1 98 ? 6.815 13.057 3.106 1.00 94.12 98 ILE A N 1
ATOM 793 C CA . ILE A 1 98 ? 5.498 13.299 3.710 1.00 94.12 98 ILE A CA 1
ATOM 794 C C . ILE A 1 98 ? 5.565 13.115 5.224 1.00 94.12 98 ILE A C 1
ATOM 796 O O . ILE A 1 98 ? 5.224 14.023 5.973 1.00 94.12 98 ILE A O 1
ATOM 800 N N . SER A 1 99 ? 5.962 11.930 5.676 1.00 96.00 99 SER A N 1
ATOM 801 C CA . SER A 1 99 ? 6.143 11.597 7.093 1.00 96.00 99 SER A CA 1
ATOM 802 C C . SER A 1 99 ? 6.965 10.312 7.199 1.00 96.00 99 SER A C 1
ATOM 804 O O . SER A 1 99 ? 6.969 9.545 6.233 1.00 96.00 99 SER A O 1
ATOM 806 N N . PRO A 1 100 ? 7.607 10.019 8.344 1.00 97.00 100 PRO A N 1
ATOM 807 C CA . PRO A 1 100 ? 8.402 8.805 8.523 1.00 97.00 100 PRO A CA 1
ATOM 808 C C . PRO A 1 100 ? 7.713 7.526 8.037 1.00 97.00 100 PRO A C 1
ATOM 810 O O . PRO A 1 100 ? 8.275 6.799 7.223 1.00 97.00 100 PRO A O 1
ATOM 813 N N . ILE A 1 101 ? 6.473 7.269 8.463 1.00 98.00 101 ILE A N 1
ATOM 814 C CA . ILE A 1 101 ? 5.739 6.055 8.072 1.00 98.00 101 ILE A CA 1
ATOM 815 C C . ILE A 1 101 ? 5.471 6.035 6.562 1.00 98.00 101 ILE A C 1
ATOM 817 O O . ILE A 1 101 ? 5.654 5.001 5.917 1.00 98.00 101 ILE A O 1
ATOM 821 N N . VAL A 1 102 ? 5.051 7.173 6.000 1.00 97.44 102 VAL A N 1
ATOM 822 C CA . VAL A 1 102 ? 4.718 7.282 4.572 1.00 97.44 102 VAL A CA 1
ATOM 823 C C . VAL A 1 102 ? 5.941 7.100 3.687 1.00 97.44 102 VAL A C 1
ATOM 825 O O . VAL A 1 102 ? 5.903 6.378 2.691 1.00 97.44 102 VAL A O 1
ATOM 828 N N . ASP A 1 103 ? 7.046 7.722 4.065 1.00 97.94 103 ASP A N 1
ATOM 829 C CA . ASP A 1 103 ? 8.279 7.683 3.295 1.00 97.94 103 ASP A CA 1
ATOM 830 C C . ASP A 1 103 ? 8.904 6.283 3.354 1.00 97.94 103 ASP A C 1
ATOM 832 O O . ASP A 1 103 ? 9.380 5.781 2.335 1.00 97.94 103 ASP A O 1
ATOM 836 N N . LEU A 1 104 ? 8.815 5.603 4.504 1.00 98.38 104 LEU A N 1
ATOM 837 C CA . LEU A 1 104 ? 9.271 4.221 4.667 1.00 98.38 104 LEU A CA 1
ATOM 838 C C . LEU A 1 104 ? 8.435 3.218 3.870 1.00 98.38 104 LEU A C 1
ATOM 840 O O . LEU A 1 104 ? 9.004 2.334 3.227 1.00 98.38 104 LEU A O 1
ATOM 844 N N . TYR A 1 105 ? 7.105 3.342 3.853 1.00 98.12 105 TYR A N 1
ATOM 845 C CA . TYR A 1 105 ? 6.308 2.430 3.033 1.00 98.12 105 TYR A CA 1
ATOM 846 C C . TYR A 1 105 ? 6.487 2.706 1.537 1.00 98.12 105 TYR A C 1
ATOM 848 O O . TYR A 1 105 ? 6.481 1.767 0.739 1.00 98.12 105 TYR A O 1
ATOM 856 N N . ASN A 1 106 ? 6.683 3.966 1.129 1.00 98.44 106 ASN A N 1
ATOM 857 C CA . ASN A 1 106 ? 6.949 4.312 -0.269 1.00 98.44 106 ASN A CA 1
ATOM 858 C C . ASN A 1 106 ? 8.314 3.783 -0.712 1.00 98.44 106 ASN A C 1
ATOM 860 O O . ASN A 1 106 ? 8.424 3.228 -1.805 1.00 98.44 106 ASN A O 1
ATOM 864 N N . LEU A 1 107 ? 9.326 3.897 0.154 1.00 98.50 107 LEU A N 1
ATOM 865 C CA . LEU A 1 107 ? 10.637 3.276 -0.017 1.00 98.50 107 LEU A CA 1
ATOM 866 C C . LEU A 1 107 ? 10.500 1.769 -0.272 1.00 98.50 107 LEU A C 1
ATOM 868 O O . LEU A 1 107 ? 11.019 1.269 -1.270 1.00 98.50 107 LEU A O 1
ATOM 872 N N . ILE A 1 108 ? 9.773 1.053 0.591 1.00 98.69 108 ILE A N 1
ATOM 873 C CA . ILE A 1 108 ? 9.551 -0.390 0.428 1.00 98.69 108 ILE A CA 1
ATOM 874 C C . ILE A 1 108 ? 8.764 -0.692 -0.843 1.00 98.69 108 ILE A C 1
ATOM 876 O O . ILE A 1 108 ? 9.117 -1.632 -1.558 1.00 98.69 108 ILE A O 1
ATOM 880 N N . SER A 1 109 ? 7.768 0.136 -1.168 1.00 98.62 109 SER A N 1
ATOM 881 C CA . SER A 1 109 ? 6.960 -0.038 -2.373 1.00 98.62 109 SER A CA 1
ATOM 882 C C . SER A 1 109 ? 7.838 -0.078 -3.616 1.00 98.62 109 SER A C 1
ATOM 884 O O . SER A 1 109 ? 7.813 -1.045 -4.379 1.00 98.62 109 SER A O 1
ATOM 886 N N . ILE A 1 110 ? 8.666 0.956 -3.805 1.00 98.56 110 ILE A N 1
ATOM 887 C CA . ILE A 1 110 ? 9.524 1.059 -4.988 1.00 98.56 110 ILE A CA 1
ATOM 888 C C . ILE A 1 110 ? 10.652 0.027 -4.968 1.00 98.56 110 ILE A C 1
ATOM 890 O O . ILE A 1 110 ? 10.982 -0.508 -6.022 1.00 98.56 110 ILE A O 1
ATOM 894 N N . LYS A 1 111 ? 11.203 -0.303 -3.791 1.00 98.50 111 LYS A N 1
ATOM 895 C CA . LYS A 1 111 ? 12.295 -1.276 -3.663 1.00 98.50 111 LYS A CA 1
ATOM 896 C C . LYS A 1 111 ? 11.867 -2.680 -4.093 1.00 98.50 111 LYS A C 1
ATOM 898 O O . LYS A 1 111 ? 12.625 -3.360 -4.778 1.00 98.50 111 LYS A O 1
ATOM 903 N N . HIS A 1 112 ? 10.665 -3.104 -3.700 1.00 98.38 112 HIS A N 1
ATOM 904 C CA . HIS A 1 112 ? 10.152 -4.457 -3.957 1.00 98.38 112 HIS A CA 1
ATOM 905 C C . HIS A 1 112 ? 9.210 -4.541 -5.166 1.00 98.38 112 HIS A C 1
ATOM 907 O O . HIS A 1 112 ? 8.818 -5.638 -5.575 1.00 98.38 112 HIS A O 1
ATOM 913 N N . MET A 1 113 ? 8.878 -3.397 -5.774 1.00 98.25 113 MET A N 1
ATOM 914 C CA . MET A 1 113 ? 7.892 -3.274 -6.852 1.00 98.25 113 MET A CA 1
ATOM 915 C C . MET A 1 113 ? 6.505 -3.795 -6.431 1.00 98.25 113 MET A C 1
ATOM 917 O O . MET A 1 113 ? 5.831 -4.490 -7.193 1.00 98.25 113 MET A O 1
ATOM 921 N N . LEU A 1 114 ? 6.087 -3.463 -5.207 1.00 98.62 114 LEU A N 1
ATOM 922 C CA . LEU A 1 114 ? 4.805 -3.857 -4.613 1.00 98.62 114 LEU A CA 1
ATOM 923 C C . LEU A 1 114 ? 4.064 -2.610 -4.117 1.00 98.62 114 LEU A C 1
ATOM 925 O O . LEU A 1 114 ? 4.697 -1.746 -3.519 1.00 98.62 114 LEU A O 1
ATOM 929 N N . PRO A 1 115 ? 2.748 -2.466 -4.333 1.00 98.56 115 PRO A N 1
ATOM 930 C CA . PRO A 1 115 ? 1.970 -1.438 -3.656 1.00 98.56 115 PRO A CA 1
ATOM 931 C C . PRO A 1 115 ? 2.051 -1.607 -2.143 1.00 98.56 115 PRO A C 1
ATOM 933 O O . PRO A 1 115 ? 1.816 -2.703 -1.629 1.00 98.56 115 PRO A O 1
ATOM 936 N N . VAL A 1 116 ? 2.342 -0.513 -1.443 1.00 98.69 116 VAL A N 1
ATOM 937 C CA . VAL A 1 116 ? 2.138 -0.408 -0.001 1.00 98.69 116 VAL A CA 1
ATOM 938 C C . VAL A 1 116 ? 1.249 0.793 0.291 1.00 98.69 116 VAL A C 1
ATOM 940 O O . VAL A 1 116 ? 1.418 1.859 -0.302 1.00 98.69 116 VAL A O 1
ATOM 943 N N . GLY A 1 117 ? 0.293 0.601 1.190 1.00 97.75 117 GLY A N 1
ATOM 944 C CA . GLY A 1 117 ? -0.651 1.622 1.633 1.00 97.75 117 GLY A CA 1
ATOM 945 C C . GLY A 1 117 ? -1.120 1.352 3.055 1.00 97.75 117 GLY A C 1
ATOM 946 O O . GLY A 1 117 ? -0.542 0.520 3.760 1.00 97.75 117 GLY A O 1
ATOM 947 N N . GLY A 1 118 ? -2.169 2.047 3.482 1.00 97.19 118 GLY A N 1
ATOM 948 C CA . GLY A 1 118 ? -2.730 1.901 4.822 1.00 97.19 118 GLY A CA 1
ATOM 949 C C . GLY A 1 118 ? -3.049 3.225 5.502 1.00 97.19 118 GLY A C 1
ATOM 950 O O . GLY A 1 118 ? -3.085 4.285 4.876 1.00 97.19 118 GLY A O 1
ATOM 951 N N . GLY A 1 119 ? -3.307 3.165 6.806 1.00 97.88 119 GLY A N 1
ATOM 952 C CA . GLY A 1 119 ? -3.927 4.284 7.495 1.00 97.88 119 GLY A CA 1
ATOM 953 C C . GLY A 1 119 ? -3.950 4.215 9.016 1.00 97.88 119 GLY A C 1
ATOM 954 O O . GLY A 1 119 ? -3.437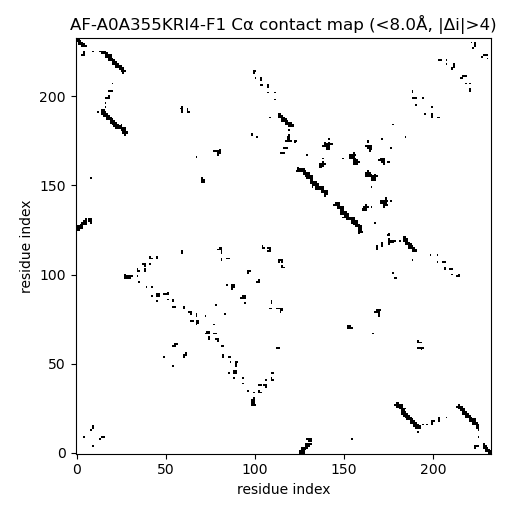 3.296 9.656 1.00 97.88 119 GLY A O 1
ATOM 955 N N . ASN A 1 120 ? -4.580 5.230 9.599 1.00 98.06 120 ASN A N 1
ATOM 956 C CA . ASN A 1 120 ? -4.848 5.347 11.020 1.00 98.06 120 ASN A CA 1
ATOM 957 C C . ASN A 1 120 ? -5.849 4.284 11.477 1.00 98.06 120 ASN A C 1
ATOM 959 O O . ASN A 1 120 ? -7.037 4.346 11.154 1.00 98.06 120 ASN A O 1
ATOM 963 N N . LEU A 1 121 ? -5.352 3.337 12.271 1.00 97.31 121 LEU A N 1
ATOM 964 C CA . LEU A 1 121 ? -6.125 2.212 12.784 1.00 97.31 121 LEU A CA 1
ATOM 965 C C . LEU A 1 121 ? -7.232 2.657 13.746 1.00 97.31 121 LEU A C 1
ATOM 967 O O . LEU A 1 121 ? -8.292 2.045 13.796 1.00 97.31 121 LEU A O 1
ATOM 971 N N . GLU A 1 122 ? -7.024 3.751 14.477 1.00 96.56 122 GLU A N 1
ATOM 972 C CA . GLU A 1 122 ? -7.975 4.273 15.469 1.00 96.56 122 GLU A CA 1
ATOM 973 C C . GLU A 1 122 ? -9.222 4.889 14.822 1.00 96.56 122 GLU A C 1
ATOM 975 O O . GLU A 1 122 ? -10.226 5.144 15.492 1.00 96.56 122 GLU A O 1
ATOM 980 N N . LYS A 1 123 ? -9.160 5.156 13.514 1.00 97.69 123 LYS A N 1
ATOM 981 C CA . LYS A 1 123 ? -10.272 5.707 12.733 1.00 97.69 123 LYS A CA 1
ATOM 982 C C . LYS A 1 123 ? -11.141 4.630 12.090 1.00 97.69 123 LYS A C 1
ATOM 984 O O . LYS A 1 123 ? -12.216 4.966 11.603 1.00 97.69 123 LYS A O 1
ATOM 989 N N . ILE A 1 124 ? -10.713 3.370 12.125 1.00 97.81 124 ILE A N 1
ATOM 990 C CA . ILE A 1 124 ? -11.445 2.238 11.554 1.00 97.81 124 ILE A CA 1
ATOM 991 C C . ILE A 1 124 ? -12.695 1.925 12.374 1.00 97.81 124 ILE A C 1
ATOM 993 O O . ILE A 1 124 ? -12.673 1.929 13.608 1.00 97.81 124 ILE A O 1
ATOM 997 N N . LYS A 1 125 ? -13.790 1.617 11.677 1.00 98.06 125 LYS A N 1
ATOM 998 C CA . LYS A 1 125 ? -15.039 1.138 12.270 1.00 98.06 125 LYS A CA 1
ATOM 999 C C . LYS A 1 125 ? -15.294 -0.308 11.878 1.00 98.06 125 LYS A C 1
ATOM 1001 O O . LYS A 1 125 ? -15.531 -0.611 10.718 1.00 98.06 125 LYS A O 1
ATOM 1006 N N . GLY A 1 126 ? -15.261 -1.199 12.866 1.00 97.31 126 GLY A N 1
ATOM 1007 C CA . GLY A 1 126 ? -15.548 -2.611 12.640 1.00 97.31 126 GLY A CA 1
ATOM 1008 C C . GLY A 1 126 ? -14.405 -3.338 11.940 1.00 97.31 126 GLY A C 1
ATOM 1009 O O . GLY A 1 126 ? -13.309 -3.374 12.492 1.00 97.31 126 GLY A O 1
ATOM 1010 N N . SER A 1 127 ? -14.664 -3.969 10.791 1.00 97.50 127 SER A N 1
ATOM 1011 C CA . SER A 1 127 ? -13.709 -4.855 10.105 1.00 97.50 127 SER A CA 1
ATOM 1012 C C . SER A 1 127 ? -13.134 -4.226 8.842 1.00 97.50 127 SER A C 1
ATOM 1014 O O . SER A 1 127 ? -13.864 -3.592 8.097 1.00 97.50 127 SER A O 1
ATOM 1016 N N . ILE A 1 128 ? -11.865 -4.488 8.519 1.00 98.50 128 ILE A N 1
ATOM 1017 C CA . ILE A 1 128 ? -11.295 -4.095 7.221 1.00 98.50 128 ILE A CA 1
ATOM 1018 C C . ILE A 1 128 ? -11.544 -5.218 6.215 1.00 98.50 128 ILE A C 1
ATOM 1020 O O . ILE A 1 128 ? -11.112 -6.354 6.415 1.00 98.50 128 ILE A O 1
ATOM 1024 N N . THR A 1 129 ? -12.226 -4.913 5.117 1.00 98.75 129 THR A N 1
ATOM 1025 C CA . THR A 1 129 ? -12.529 -5.892 4.070 1.00 98.75 129 THR A CA 1
ATOM 1026 C C . THR A 1 129 ? -12.027 -5.405 2.721 1.00 98.75 129 THR A C 1
ATOM 1028 O O . THR A 1 129 ? -12.415 -4.329 2.273 1.00 98.75 129 THR A O 1
ATOM 1031 N N . LEU A 1 130 ? -11.220 -6.223 2.045 1.00 98.81 130 LEU A N 1
ATOM 1032 C CA . LEU A 1 130 ? -10.987 -6.078 0.611 1.00 98.81 130 LEU A CA 1
ATOM 1033 C C . LEU A 1 130 ? -12.154 -6.735 -0.134 1.00 98.81 130 LEU A C 1
ATOM 1035 O O . LEU A 1 130 ? -12.323 -7.952 -0.057 1.00 98.81 130 LEU A O 1
ATOM 1039 N N . LYS A 1 131 ? -12.976 -5.945 -0.824 1.00 98.69 131 LYS A N 1
ATOM 1040 C CA . LYS A 1 131 ? -14.215 -6.402 -1.477 1.00 98.69 131 LYS A CA 1
ATOM 1041 C C . LYS A 1 131 ? -14.448 -5.720 -2.817 1.00 98.69 131 LYS A C 1
ATOM 1043 O O . LYS A 1 131 ? -13.856 -4.690 -3.121 1.00 98.69 131 LYS A O 1
ATOM 1048 N N . ILE A 1 132 ? -15.380 -6.272 -3.588 1.00 98.50 132 ILE A N 1
ATOM 1049 C CA . ILE A 1 132 ? -15.959 -5.605 -4.754 1.00 98.50 132 ILE A CA 1
ATOM 1050 C C . ILE A 1 132 ? -17.063 -4.646 -4.282 1.00 98.50 132 ILE A C 1
ATOM 1052 O O . ILE A 1 132 ? -18.004 -5.047 -3.585 1.00 98.50 132 ILE A O 1
ATOM 1056 N N . ALA A 1 133 ? -16.940 -3.374 -4.652 1.00 98.12 133 ALA A N 1
ATOM 1057 C CA . ALA A 1 133 ? -17.892 -2.322 -4.326 1.00 98.12 133 ALA A CA 1
ATOM 1058 C C . ALA A 1 133 ? -19.258 -2.581 -4.976 1.00 98.12 133 ALA A C 1
ATOM 1060 O O . ALA A 1 133 ? -19.350 -3.057 -6.111 1.00 98.12 133 ALA A O 1
ATOM 1061 N N . GLN A 1 134 ? -20.326 -2.238 -4.261 1.00 97.56 134 GLN A N 1
ATOM 1062 C CA . GLN A 1 134 ? -21.714 -2.418 -4.693 1.00 97.56 134 GLN A CA 1
ATOM 1063 C C . GLN A 1 134 ? -22.308 -1.165 -5.343 1.00 97.56 134 GLN A C 1
ATOM 1065 O O . GLN A 1 134 ? -23.416 -1.213 -5.870 1.00 97.56 134 GLN A O 1
ATOM 1070 N N . GLY A 1 135 ? -21.584 -0.043 -5.340 1.00 97.12 135 GLY A N 1
ATOM 1071 C CA . GLY A 1 135 ? -22.082 1.209 -5.912 1.00 97.12 135 GLY A CA 1
ATOM 1072 C C . GLY A 1 135 ? -22.777 2.115 -4.899 1.00 97.12 135 GLY A C 1
ATOM 1073 O O . GLY A 1 135 ? -23.428 3.081 -5.288 1.00 97.12 135 GLY A O 1
ATOM 1074 N N . THR A 1 136 ? -22.686 1.785 -3.612 1.00 96.75 136 THR A N 1
ATOM 1075 C CA . THR A 1 136 ? -23.345 2.513 -2.516 1.00 96.75 136 THR A CA 1
ATOM 1076 C C . THR A 1 136 ? -22.349 3.022 -1.483 1.00 96.75 136 THR A C 1
ATOM 1078 O O . THR A 1 136 ? -22.708 3.819 -0.617 1.00 96.75 136 THR A O 1
ATOM 1081 N N . GLU A 1 137 ? -21.110 2.537 -1.534 1.00 97.69 137 GLU A N 1
ATOM 1082 C CA . GLU A 1 137 ? -20.069 2.880 -0.585 1.00 97.69 137 GLU A CA 1
ATOM 1083 C C . GLU A 1 137 ? -19.619 4.334 -0.763 1.00 97.69 137 GLU A C 1
ATOM 1085 O O . GLU A 1 137 ? -19.320 4.794 -1.870 1.00 97.69 137 GLU A O 1
ATOM 1090 N N . LYS A 1 138 ? -19.562 5.052 0.360 1.00 97.50 138 LYS A N 1
ATOM 1091 C CA . LYS A 1 138 ? -19.055 6.421 0.425 1.00 97.50 138 LYS A CA 1
ATOM 1092 C C . LYS A 1 138 ? -17.534 6.412 0.426 1.00 97.50 138 LYS A C 1
ATOM 1094 O O . LYS A 1 138 ? -16.911 5.486 0.941 1.00 97.50 138 LYS A O 1
ATOM 1099 N N . PHE A 1 139 ? -16.948 7.463 -0.124 1.00 98.25 139 PHE A N 1
ATOM 1100 C CA . PHE A 1 139 ? -15.511 7.681 -0.124 1.00 98.25 139 PHE A CA 1
ATOM 1101 C C . PHE A 1 139 ? -15.225 9.178 -0.101 1.00 98.25 139 PHE A C 1
ATOM 1103 O O . PHE A 1 139 ? -15.798 9.927 -0.888 1.00 98.25 139 PHE A O 1
ATOM 1110 N N . ILE A 1 140 ? -14.319 9.620 0.766 1.00 98.25 140 ILE A N 1
ATOM 1111 C CA . ILE A 1 140 ? -13.741 10.962 0.693 1.00 98.25 140 ILE A CA 1
ATOM 1112 C C . ILE A 1 140 ? -12.265 10.779 0.384 1.00 98.25 140 ILE A C 1
ATOM 1114 O O . ILE A 1 140 ? -11.524 10.228 1.194 1.00 98.25 140 ILE A O 1
ATOM 1118 N N . MET A 1 141 ? -11.839 11.228 -0.794 1.00 97.56 141 MET A N 1
ATOM 1119 C CA . MET A 1 141 ? -10.442 11.119 -1.208 1.00 97.56 141 MET A CA 1
ATOM 1120 C C . MET A 1 141 ? -9.523 11.886 -0.252 1.00 97.56 141 MET A C 1
ATOM 1122 O O . MET A 1 141 ? -9.837 13.008 0.143 1.00 97.56 141 MET A O 1
ATOM 1126 N N . LEU A 1 142 ? -8.354 11.318 0.050 1.00 97.25 142 LEU A N 1
ATOM 1127 C CA . LEU A 1 142 ? -7.294 11.994 0.794 1.00 97.25 142 LEU A CA 1
ATOM 1128 C C . LEU A 1 142 ? -7.011 13.402 0.231 1.00 97.25 142 LEU A C 1
ATOM 1130 O O . LEU A 1 142 ? -6.719 13.571 -0.955 1.00 97.25 142 LEU A O 1
ATOM 1134 N N . GLY A 1 143 ? -7.074 14.410 1.099 1.00 96.19 143 GLY A N 1
ATOM 1135 C CA . GLY A 1 143 ? -6.915 15.829 0.780 1.00 96.19 143 GLY A CA 1
ATOM 1136 C C . GLY A 1 143 ? -8.183 16.526 0.274 1.00 96.19 143 GLY A C 1
ATOM 1137 O O . GLY A 1 143 ? -8.121 17.709 -0.054 1.00 96.19 143 GLY A O 1
ATOM 1138 N N . SER A 1 144 ? -9.317 15.826 0.205 1.00 96.75 144 SER A N 1
ATOM 1139 C CA . SER A 1 144 ? -10.619 16.363 -0.200 1.00 96.75 144 SER A CA 1
ATOM 1140 C C . SER A 1 144 ? -11.579 16.464 0.987 1.00 96.75 144 SER A C 1
ATOM 1142 O O . SER A 1 144 ? -11.425 15.796 2.004 1.00 96.75 144 SER A O 1
ATOM 1144 N N . THR A 1 145 ? -12.616 17.283 0.828 1.00 94.81 145 THR A N 1
ATOM 1145 C CA . THR A 1 145 ? -13.796 17.335 1.709 1.00 94.81 145 THR A CA 1
ATOM 1146 C C . THR A 1 145 ? -15.073 16.896 0.993 1.00 94.81 145 THR A C 1
ATOM 1148 O O . THR A 1 145 ? -16.148 16.877 1.588 1.00 94.81 145 THR A O 1
ATOM 1151 N N . THR A 1 146 ? -14.975 16.569 -0.298 1.00 96.31 146 THR A N 1
ATOM 1152 C CA . THR A 1 146 ? -16.127 16.213 -1.129 1.00 96.31 146 THR A CA 1
ATOM 1153 C C . THR A 1 146 ? -16.373 14.707 -1.060 1.00 96.31 146 THR A C 1
ATOM 1155 O O . THR A 1 146 ? -15.478 13.947 -1.436 1.00 96.31 146 THR A O 1
ATOM 1158 N N . PRO A 1 147 ? -17.558 14.262 -0.606 1.00 95.62 147 PRO A N 1
ATOM 1159 C CA . PRO A 1 147 ? -17.921 12.857 -0.643 1.00 95.62 147 PRO A CA 1
ATOM 1160 C C . PRO A 1 147 ? -18.230 12.407 -2.071 1.00 95.62 147 PRO A C 1
ATOM 1162 O O . PRO A 1 147 ? -18.914 13.089 -2.834 1.00 95.62 147 PRO A O 1
ATOM 1165 N N . GLU A 1 148 ? -17.763 11.212 -2.396 1.00 96.50 148 GLU A N 1
ATOM 1166 C CA . GLU A 1 148 ? -18.021 10.498 -3.636 1.00 96.50 148 GLU A CA 1
ATOM 1167 C C . GLU A 1 148 ? -18.697 9.158 -3.334 1.00 96.50 148 GLU A C 1
ATOM 1169 O O . GLU A 1 148 ? -18.565 8.600 -2.242 1.00 96.50 148 GLU A O 1
ATOM 1174 N N . ILE A 1 149 ? -19.404 8.628 -4.331 1.00 96.88 149 ILE A N 1
ATOM 1175 C CA . ILE A 1 149 ? -19.894 7.251 -4.322 1.00 96.88 149 ILE A CA 1
ATOM 1176 C C . ILE A 1 149 ? -18.999 6.430 -5.244 1.00 96.88 149 ILE A C 1
ATOM 1178 O O . ILE A 1 149 ? -18.813 6.774 -6.417 1.00 96.88 149 ILE A O 1
ATOM 1182 N N . VAL A 1 150 ? -18.427 5.356 -4.706 1.00 96.69 150 VAL A N 1
ATOM 1183 C CA . VAL A 1 150 ? -17.605 4.424 -5.483 1.00 96.69 150 VAL A CA 1
ATOM 1184 C C . VAL A 1 150 ? -18.502 3.651 -6.440 1.00 96.69 150 VAL A C 1
ATOM 1186 O O . VAL A 1 150 ? -19.606 3.265 -6.069 1.00 96.69 150 VAL A O 1
ATOM 1189 N N . LYS A 1 151 ? -18.062 3.434 -7.684 1.00 95.88 151 LYS A N 1
ATOM 1190 C CA . LYS A 1 151 ? -18.873 2.704 -8.663 1.00 95.88 151 LYS A CA 1
ATOM 1191 C C . LYS A 1 151 ? -18.920 1.217 -8.316 1.00 95.88 151 LYS A C 1
ATOM 1193 O O . LYS A 1 151 ? -17.952 0.653 -7.811 1.00 95.88 151 LYS A O 1
ATOM 1198 N N . ALA A 1 152 ? -20.037 0.574 -8.641 1.00 97.62 152 ALA A N 1
ATOM 1199 C CA . ALA A 1 152 ? -20.153 -0.872 -8.518 1.00 97.62 152 ALA A CA 1
ATOM 1200 C C . ALA A 1 152 ? -19.086 -1.576 -9.373 1.00 97.62 152 ALA A C 1
ATOM 1202 O O . ALA A 1 152 ? -18.800 -1.145 -10.493 1.00 97.62 152 ALA A O 1
ATOM 1203 N N . GLY A 1 153 ? -18.515 -2.657 -8.848 1.00 97.44 153 GLY A N 1
ATOM 1204 C CA . GLY A 1 153 ? -17.485 -3.447 -9.521 1.00 97.44 153 GLY A CA 1
ATOM 1205 C C . GLY A 1 153 ? -16.046 -3.044 -9.192 1.00 97.44 153 GLY A C 1
ATOM 1206 O O . GLY A 1 153 ? -15.162 -3.877 -9.360 1.00 97.44 153 GLY A O 1
ATOM 1207 N N . GLU A 1 154 ? -15.788 -1.829 -8.687 1.00 97.56 154 GLU A N 1
ATOM 1208 C CA . GLU A 1 154 ? -14.439 -1.434 -8.253 1.00 97.56 154 GLU A CA 1
ATOM 1209 C C . GLU A 1 154 ? -13.978 -2.303 -7.069 1.00 97.56 154 GLU A C 1
ATOM 1211 O O . GLU A 1 154 ? -14.743 -2.522 -6.131 1.00 97.56 154 GLU A O 1
ATOM 1216 N N . VAL A 1 155 ? -12.726 -2.770 -7.058 1.00 98.38 155 VAL A N 1
ATOM 1217 C CA . VAL A 1 155 ? -12.166 -3.419 -5.860 1.00 98.38 155 VAL A CA 1
ATOM 1218 C C . VAL A 1 155 ? -11.745 -2.342 -4.865 1.00 98.38 155 VAL A C 1
ATOM 1220 O O . VAL A 1 155 ? -11.086 -1.376 -5.247 1.00 98.38 155 VAL A O 1
ATOM 1223 N N . VAL A 1 156 ? -12.123 -2.477 -3.597 1.00 98.62 156 VAL A N 1
ATOM 1224 C CA . VAL A 1 156 ? -11.858 -1.483 -2.550 1.00 98.62 156 VAL A CA 1
ATOM 1225 C C . VAL A 1 156 ? -11.517 -2.134 -1.221 1.00 98.62 156 VAL A C 1
ATOM 1227 O O . VAL A 1 156 ? -12.036 -3.203 -0.898 1.00 98.62 156 VAL A O 1
ATOM 1230 N N . TYR A 1 157 ? -10.717 -1.440 -0.415 1.00 98.69 157 TYR A N 1
ATOM 1231 C CA . TYR A 1 157 ? -10.748 -1.648 1.029 1.00 98.69 157 TYR A CA 1
ATOM 1232 C C . TYR A 1 157 ? -11.867 -0.808 1.619 1.00 98.69 157 TYR A C 1
ATOM 1234 O O . TYR A 1 157 ? -11.921 0.397 1.374 1.00 98.69 157 TYR A O 1
ATOM 1242 N N . SER A 1 158 ? -12.726 -1.413 2.429 1.00 98.44 158 SER A N 1
ATOM 1243 C CA . SER A 1 158 ? -13.710 -0.694 3.234 1.00 98.44 158 SER A CA 1
ATOM 1244 C C . SER A 1 158 ? -13.615 -1.108 4.692 1.00 98.44 158 SER A C 1
ATOM 1246 O O . SER A 1 158 ? -13.191 -2.225 4.998 1.00 98.44 158 SER A O 1
ATOM 1248 N N . ASP A 1 159 ? -14.042 -0.212 5.572 1.00 98.31 159 ASP A N 1
ATOM 1249 C CA . ASP A 1 159 ? -14.510 -0.615 6.887 1.00 98.31 159 ASP A CA 1
ATOM 1250 C C . ASP A 1 159 ? -16.030 -0.863 6.855 1.00 98.31 159 ASP A C 1
ATOM 1252 O O . ASP A 1 159 ? -16.606 -1.022 5.768 1.00 98.31 159 ASP A O 1
ATOM 1256 N N . ASP A 1 160 ? -16.681 -0.943 8.016 1.00 97.62 160 ASP A N 1
ATOM 1257 C CA . ASP A 1 160 ? -18.127 -1.183 8.098 1.00 97.62 160 ASP A CA 1
ATOM 1258 C C . ASP A 1 160 ? -18.964 0.048 7.680 1.00 97.62 160 ASP A C 1
ATOM 1260 O O . ASP A 1 160 ? -20.173 -0.073 7.479 1.00 97.62 160 ASP A O 1
ATOM 1264 N N . GLU A 1 161 ? -18.354 1.231 7.536 1.00 96.88 161 GLU A N 1
ATOM 1265 C CA . GLU A 1 161 ? -19.054 2.484 7.227 1.00 96.88 161 GLU A CA 1
ATOM 1266 C C . GLU A 1 161 ? -18.741 3.029 5.827 1.00 96.88 161 GLU A C 1
ATOM 1268 O O . GLU A 1 161 ? -19.645 3.511 5.138 1.00 96.88 161 GLU A O 1
ATOM 1273 N N . GLU A 1 162 ? -17.475 3.004 5.402 1.00 97.62 162 GLU A N 1
ATOM 1274 C CA . GLU A 1 162 ? -17.039 3.649 4.160 1.00 97.62 162 GLU A CA 1
ATOM 1275 C C . GLU A 1 162 ? -15.754 3.047 3.565 1.00 97.62 162 GLU A C 1
ATOM 1277 O O . GLU A 1 162 ? -15.084 2.192 4.150 1.00 97.62 162 GLU A O 1
ATOM 1282 N N . VAL A 1 163 ? -15.404 3.490 2.357 1.00 98.56 163 VAL A N 1
ATOM 1283 C CA . VAL A 1 163 ? -14.174 3.080 1.673 1.00 98.56 163 VAL A CA 1
ATOM 1284 C C . VAL A 1 163 ? -12.951 3.726 2.319 1.00 98.56 163 VAL A C 1
ATOM 1286 O O . VAL A 1 163 ? -12.888 4.940 2.517 1.00 98.56 163 VAL A O 1
ATOM 1289 N N . LEU A 1 164 ? -11.949 2.891 2.584 1.00 98.56 164 LEU A N 1
ATOM 1290 C CA . LEU A 1 164 ? -10.637 3.260 3.108 1.00 98.56 164 LEU A CA 1
ATOM 1291 C C . LEU A 1 164 ? -9.632 3.492 1.983 1.00 98.56 164 LEU A C 1
ATOM 1293 O O . LEU A 1 164 ? -8.852 4.431 2.053 1.00 98.56 164 LEU A O 1
ATOM 1297 N N . CYS A 1 165 ? -9.682 2.668 0.936 1.00 98.25 165 CYS A N 1
ATOM 1298 C CA . CYS A 1 165 ? -8.861 2.831 -0.255 1.00 98.25 165 CYS A CA 1
ATOM 1299 C C . CYS A 1 165 ? -9.656 2.427 -1.496 1.00 98.25 165 CYS A C 1
ATOM 1301 O O . CYS A 1 165 ? -10.214 1.327 -1.576 1.00 98.25 165 CYS A O 1
ATOM 1303 N N . ARG A 1 166 ? -9.729 3.346 -2.458 1.00 97.44 166 ARG A N 1
ATOM 1304 C CA . ARG A 1 166 ? -10.460 3.169 -3.711 1.00 97.44 166 ARG A CA 1
ATOM 1305 C C . ARG A 1 166 ? -9.586 2.494 -4.765 1.00 97.44 166 ARG A C 1
ATOM 1307 O O . ARG A 1 166 ? -8.390 2.774 -4.845 1.00 97.44 166 ARG A O 1
ATOM 1314 N N . ALA A 1 167 ? -10.216 1.681 -5.618 1.00 96.25 167 ALA A N 1
ATOM 1315 C CA . ALA A 1 167 ? -9.578 0.976 -6.729 1.00 96.25 167 ALA A CA 1
ATOM 1316 C C . ALA A 1 167 ? -8.316 0.219 -6.278 1.00 96.25 167 ALA A C 1
ATOM 1318 O O . ALA A 1 167 ? -7.250 0.341 -6.875 1.00 96.25 167 ALA A O 1
ATOM 1319 N N . TRP A 1 168 ? -8.471 -0.553 -5.199 1.00 97.75 168 TRP A N 1
ATOM 1320 C CA . TRP A 1 168 ? -7.493 -1.428 -4.555 1.00 97.75 168 TRP A CA 1
ATOM 1321 C C . TRP A 1 168 ? -6.316 -0.698 -3.892 1.00 97.75 168 TRP A C 1
ATOM 1323 O O . TRP A 1 168 ? -6.103 -0.837 -2.695 1.00 97.75 168 TRP A O 1
ATOM 1333 N N . ASN A 1 169 ? -5.589 0.112 -4.658 1.00 97.94 169 ASN A N 1
ATOM 1334 C CA . ASN A 1 169 ? -4.397 0.852 -4.238 1.00 97.94 169 ASN A CA 1
ATOM 1335 C C . ASN A 1 169 ? -4.202 2.147 -5.036 1.00 97.94 169 ASN A C 1
ATOM 1337 O O . ASN A 1 169 ? -3.073 2.577 -5.287 1.00 97.94 169 ASN A O 1
ATOM 1341 N N . TYR A 1 170 ? -5.297 2.765 -5.481 1.00 96.31 170 TYR A N 1
ATOM 1342 C CA . TYR A 1 170 ? -5.228 4.013 -6.234 1.00 96.31 170 TYR A CA 1
ATOM 1343 C C . TYR A 1 170 ? -5.202 5.233 -5.309 1.00 96.31 170 TYR A C 1
ATOM 1345 O O . TYR A 1 170 ? -4.313 6.084 -5.422 1.00 96.31 170 TYR A O 1
ATOM 1353 N N . ARG A 1 171 ? -6.195 5.355 -4.418 1.00 94.44 171 ARG A N 1
ATOM 1354 C CA . ARG A 1 171 ? -6.364 6.524 -3.543 1.00 94.44 171 ARG A CA 1
ATOM 1355 C C . ARG A 1 171 ? -6.874 6.125 -2.170 1.00 94.44 171 ARG A C 1
ATOM 1357 O O . ARG A 1 171 ? -7.963 5.571 -2.054 1.00 94.44 171 ARG A O 1
ATOM 1364 N N . GLU A 1 172 ? -6.108 6.509 -1.158 1.00 97.44 172 GLU A N 1
ATOM 1365 C CA . GLU A 1 172 ? -6.501 6.414 0.244 1.00 97.44 172 GLU A CA 1
ATOM 1366 C C . GLU A 1 172 ? -7.609 7.421 0.589 1.00 97.44 172 GLU A C 1
ATOM 1368 O O . GLU A 1 172 ? -7.800 8.441 -0.088 1.00 97.44 172 GLU A O 1
ATOM 1373 N N . SER A 1 173 ? -8.330 7.116 1.660 1.00 97.94 173 SER A N 1
ATOM 1374 C CA . SER A 1 173 ? -9.395 7.927 2.242 1.00 97.94 173 SER A CA 1
ATOM 1375 C C . SER A 1 173 ? -8.842 9.008 3.171 1.00 97.94 173 SER A C 1
ATOM 1377 O O . SER A 1 173 ? -7.839 8.811 3.859 1.00 97.94 173 SER A O 1
ATOM 1379 N N . GLU A 1 174 ? -9.530 10.149 3.257 1.00 98.12 174 GLU A N 1
ATOM 1380 C CA . GLU A 1 174 ? -9.239 11.166 4.276 1.00 98.12 174 GLU A CA 1
ATOM 1381 C C . GLU A 1 174 ? -9.526 10.633 5.695 1.00 98.12 174 GLU A C 1
ATOM 1383 O O . GLU A 1 174 ? -8.835 11.019 6.639 1.00 98.12 174 GLU A O 1
ATOM 1388 N N . LYS A 1 175 ? -10.480 9.695 5.853 1.00 97.75 175 LYS A N 1
ATOM 1389 C CA . LYS A 1 175 ? -10.885 9.109 7.149 1.00 97.75 175 LYS A CA 1
ATOM 1390 C C . LYS A 1 175 ? -9.695 8.561 7.936 1.00 97.75 175 LYS A C 1
ATOM 1392 O O . LYS A 1 175 ? -9.545 8.841 9.125 1.00 97.75 175 LYS A O 1
ATOM 1397 N N . THR A 1 176 ? -8.867 7.759 7.273 1.00 97.88 176 THR A N 1
ATOM 1398 C CA . THR A 1 176 ? -7.753 7.008 7.868 1.00 97.88 176 THR A CA 1
ATOM 1399 C C . THR A 1 176 ? -6.404 7.627 7.539 1.00 97.88 176 THR A C 1
ATOM 1401 O O . THR A 1 176 ? -5.376 6.959 7.610 1.00 97.88 176 THR A O 1
ATOM 1404 N N . LYS A 1 177 ? -6.368 8.919 7.217 1.00 97.94 177 LYS A N 1
ATOM 1405 C CA . LYS A 1 177 ? -5.125 9.632 6.943 1.00 97.94 177 LYS A CA 1
ATOM 1406 C C . LYS A 1 177 ? -4.086 9.421 8.045 1.00 97.94 177 LYS A C 1
ATOM 1408 O O . LYS A 1 177 ? -4.353 9.621 9.232 1.00 97.94 177 LYS A O 1
ATOM 1413 N N . ILE A 1 178 ? -2.876 9.059 7.630 1.00 97.62 178 ILE A N 1
ATOM 1414 C CA . ILE A 1 178 ? -1.703 9.039 8.502 1.00 97.62 178 ILE A CA 1
ATOM 1415 C C . ILE A 1 178 ? -1.328 10.490 8.800 1.00 97.62 178 ILE A C 1
ATOM 1417 O O . ILE A 1 178 ? -0.994 11.255 7.896 1.00 97.62 178 ILE A O 1
ATOM 1421 N N . THR A 1 179 ? -1.419 10.868 10.071 1.00 95.69 179 THR A N 1
ATOM 1422 C CA . THR A 1 179 ? -1.029 12.191 10.566 1.00 95.69 179 THR A CA 1
ATOM 1423 C C . THR A 1 179 ? 0.243 12.090 11.398 1.00 95.69 179 THR A C 1
ATOM 1425 O O . THR A 1 179 ? 0.707 10.999 11.729 1.00 95.69 179 THR A O 1
ATOM 1428 N N . GLU A 1 180 ? 0.819 13.230 11.761 1.00 93.50 180 GLU A N 1
ATOM 1429 C CA . GLU A 1 180 ? 1.986 13.292 12.648 1.00 93.50 180 GLU A CA 1
ATOM 1430 C C . GLU A 1 180 ? 1.693 12.698 14.039 1.00 93.50 180 GLU A C 1
ATOM 1432 O O . GLU A 1 180 ? 2.580 12.134 14.670 1.00 93.50 180 GLU A O 1
ATOM 1437 N N . HIS A 1 181 ? 0.439 12.772 14.498 1.00 93.62 181 HIS A N 1
ATOM 1438 C CA . HIS A 1 181 ? 0.009 12.355 15.841 1.00 93.62 181 HIS A CA 1
ATOM 1439 C C . HIS A 1 181 ? -0.626 10.957 15.891 1.00 93.62 181 HIS A C 1
ATOM 1441 O O . HIS A 1 181 ? -1.317 10.624 16.849 1.00 93.62 181 HIS A O 1
ATOM 1447 N N . ILE A 1 182 ? -0.463 10.153 14.842 1.00 95.62 182 ILE A N 1
ATOM 1448 C CA . ILE A 1 182 ? -0.931 8.766 14.845 1.00 95.62 182 ILE A CA 1
ATOM 1449 C C . ILE A 1 182 ? -0.149 7.937 15.874 1.00 95.62 182 ILE A C 1
ATOM 1451 O O . ILE A 1 182 ? 1.075 8.026 15.938 1.00 95.62 182 ILE A O 1
ATOM 1455 N N . HIS A 1 183 ? -0.848 7.086 16.627 1.00 96.12 183 HIS A N 1
ATOM 1456 C CA . HIS A 1 183 ? -0.217 6.130 17.546 1.00 96.12 183 HIS A CA 1
ATOM 1457 C C . HIS A 1 183 ? -0.388 4.676 17.111 1.00 96.12 183 HIS A C 1
ATOM 1459 O O . HIS A 1 183 ? 0.458 3.837 17.432 1.00 96.12 183 HIS A O 1
ATOM 1465 N N . HIS A 1 184 ? -1.447 4.374 16.354 1.00 97.75 184 HIS A N 1
ATOM 1466 C CA . HIS A 1 184 ? -1.726 3.040 15.832 1.00 97.75 184 HIS A CA 1
ATOM 1467 C C . HIS A 1 184 ? -1.959 3.081 14.321 1.00 97.75 184 HIS A C 1
ATOM 1469 O O . HIS A 1 184 ? -2.819 3.816 13.833 1.00 97.75 184 HIS A O 1
ATOM 1475 N N . VAL A 1 185 ? -1.218 2.262 13.579 1.00 98.19 185 VAL A N 1
ATOM 1476 C CA . VAL A 1 185 ? -1.262 2.217 12.112 1.00 98.19 185 VAL A CA 1
ATOM 1477 C C . VAL A 1 185 ? -1.546 0.798 11.638 1.00 98.19 185 VAL A C 1
ATOM 1479 O O . VAL A 1 185 ? -1.080 -0.165 12.247 1.00 98.19 185 VAL A O 1
ATOM 1482 N N . TYR A 1 186 ? -2.293 0.666 10.546 1.00 98.19 186 TYR A N 1
ATOM 1483 C CA . TYR A 1 186 ? -2.297 -0.552 9.740 1.00 98.19 186 TYR A CA 1
ATOM 1484 C C . TYR A 1 186 ? -1.669 -0.244 8.387 1.00 98.19 186 TYR A C 1
ATOM 1486 O O . TYR A 1 186 ? -1.934 0.809 7.808 1.00 98.19 186 TYR A O 1
ATOM 1494 N N . LEU A 1 187 ? -0.846 -1.156 7.888 1.00 98.69 187 LEU A N 1
ATOM 1495 C CA . LEU A 1 187 ? -0.254 -1.087 6.561 1.00 98.69 187 LEU A CA 1
ATOM 1496 C C . LEU A 1 187 ? -0.534 -2.385 5.816 1.00 98.69 187 LEU A C 1
ATOM 1498 O O . LEU A 1 187 ? -0.558 -3.461 6.419 1.00 98.69 187 LEU A O 1
ATOM 1502 N N . VAL A 1 188 ? -0.728 -2.270 4.507 1.00 98.44 188 VAL A N 1
ATOM 1503 C CA . VAL A 1 188 ? -0.956 -3.401 3.607 1.00 98.44 188 VAL A CA 1
ATOM 1504 C C . VAL A 1 188 ? 0.090 -3.382 2.499 1.00 98.44 188 VAL A C 1
ATOM 1506 O O . VAL A 1 188 ? 0.324 -2.334 1.905 1.00 98.44 188 VAL A O 1
ATOM 1509 N N . ILE A 1 189 ? 0.728 -4.522 2.241 1.00 98.75 189 ILE A N 1
ATOM 1510 C CA . ILE A 1 189 ? 1.629 -4.762 1.105 1.00 98.75 189 ILE A CA 1
ATOM 1511 C C . ILE A 1 189 ? 0.943 -5.765 0.192 1.00 98.75 189 ILE A C 1
ATOM 1513 O O . ILE A 1 189 ? 0.504 -6.816 0.656 1.00 98.75 189 ILE A O 1
ATOM 1517 N N . GLU A 1 190 ? 0.860 -5.473 -1.098 1.00 98.56 190 GLU A N 1
ATOM 1518 C CA . GLU A 1 190 ? -0.028 -6.220 -1.985 1.00 98.56 190 GLU A CA 1
ATOM 1519 C C . GLU A 1 190 ? 0.713 -6.893 -3.131 1.00 98.56 190 GLU A C 1
ATOM 1521 O O . GLU A 1 190 ? 1.507 -6.277 -3.841 1.00 98.56 190 GLU A O 1
ATOM 1526 N N . GLY A 1 191 ? 0.407 -8.170 -3.342 1.00 98.31 191 GLY A N 1
ATOM 1527 C CA . GLY A 1 191 ? 0.940 -8.978 -4.426 1.00 98.31 191 GLY A CA 1
ATOM 1528 C C . GLY A 1 191 ? -0.165 -9.662 -5.224 1.00 98.31 191 GLY A C 1
ATOM 1529 O O . GLY A 1 191 ? -1.209 -10.032 -4.686 1.00 98.31 191 GLY A O 1
ATOM 1530 N N . LEU A 1 192 ? 0.098 -9.864 -6.514 1.00 98.50 192 LEU A N 1
ATOM 1531 C CA . LEU A 1 192 ? -0.748 -10.633 -7.430 1.00 98.50 192 LEU A CA 1
ATOM 1532 C C . LEU A 1 192 ? 0.044 -11.836 -7.985 1.00 98.50 192 LEU A C 1
ATOM 1534 O O . LEU A 1 192 ? 0.860 -12.435 -7.274 1.00 98.50 192 LEU A O 1
ATOM 1538 N N . SER A 1 193 ? -0.213 -12.221 -9.235 1.00 97.56 193 SER A N 1
ATOM 1539 C CA . SER A 1 193 ? 0.305 -13.432 -9.881 1.00 97.56 193 SER A CA 1
ATOM 1540 C C . SER A 1 193 ? 1.832 -13.519 -9.879 1.00 97.56 193 SER A C 1
ATOM 1542 O O . SER A 1 193 ? 2.378 -14.562 -9.528 1.00 97.56 193 SER A O 1
ATOM 1544 N N . HIS A 1 194 ? 2.526 -12.423 -10.189 1.00 98.38 194 HIS A N 1
ATOM 1545 C CA . HIS A 1 194 ? 3.990 -12.357 -10.253 1.00 98.38 194 HIS A CA 1
ATOM 1546 C C . HIS A 1 194 ? 4.641 -11.939 -8.929 1.00 98.38 194 HIS A C 1
ATOM 1548 O O . HIS A 1 194 ? 5.757 -11.427 -8.919 1.00 98.38 194 HIS A O 1
ATOM 1554 N N . THR A 1 195 ? 3.942 -12.100 -7.804 1.00 98.38 195 THR A N 1
ATOM 1555 C CA . THR A 1 195 ? 4.514 -11.904 -6.467 1.00 98.38 195 THR A CA 1
ATOM 1556 C C . THR A 1 195 ? 4.464 -13.213 -5.703 1.00 98.38 195 THR A C 1
ATOM 1558 O O . THR A 1 195 ? 3.388 -13.753 -5.425 1.00 98.38 195 THR A O 1
ATOM 1561 N N . THR A 1 196 ? 5.638 -13.730 -5.366 1.00 97.94 196 THR A N 1
ATOM 1562 C CA . THR A 1 196 ? 5.780 -14.932 -4.543 1.00 97.94 196 THR A CA 1
ATOM 1563 C C . THR A 1 196 ? 5.491 -14.628 -3.071 1.00 97.94 196 THR A C 1
ATOM 1565 O O . THR A 1 196 ? 5.557 -13.479 -2.629 1.00 97.94 196 THR A O 1
ATOM 1568 N N . HIS A 1 197 ? 5.185 -15.667 -2.287 1.00 96.81 197 HIS A N 1
ATOM 1569 C CA . HIS A 1 197 ? 5.087 -15.514 -0.831 1.00 96.81 197 HIS A CA 1
ATOM 1570 C C . HIS A 1 197 ? 6.406 -15.050 -0.216 1.00 96.81 197 HIS A C 1
ATOM 1572 O O . HIS A 1 197 ? 6.385 -14.238 0.697 1.00 96.81 197 HIS A O 1
ATOM 1578 N N . GLU A 1 198 ? 7.541 -15.529 -0.724 1.00 98.12 198 GLU A N 1
ATOM 1579 C CA . GLU A 1 198 ? 8.858 -15.147 -0.217 1.00 98.12 198 GLU A CA 1
ATOM 1580 C C . GLU A 1 198 ? 9.145 -13.657 -0.437 1.00 98.12 198 GLU A C 1
ATOM 1582 O O . GLU A 1 198 ? 9.541 -12.970 0.500 1.00 98.12 198 GLU A O 1
ATOM 1587 N N . GLU A 1 199 ? 8.882 -13.123 -1.634 1.00 98.12 199 GLU A N 1
ATOM 1588 C CA . GLU A 1 199 ? 9.036 -11.687 -1.901 1.00 98.12 199 GLU A CA 1
ATOM 1589 C C . GLU A 1 199 ? 8.153 -10.836 -0.983 1.00 98.12 199 GLU A C 1
ATOM 1591 O O . GLU A 1 199 ? 8.616 -9.829 -0.448 1.00 98.12 199 GLU A O 1
ATOM 1596 N N . LEU A 1 200 ? 6.901 -11.251 -0.767 1.00 98.38 200 LEU A N 1
ATOM 1597 C CA . LEU A 1 200 ? 5.983 -10.550 0.128 1.00 98.38 200 LEU A CA 1
ATOM 1598 C C . LEU A 1 200 ? 6.465 -10.600 1.588 1.00 98.38 200 LEU A C 1
ATOM 1600 O O . LEU A 1 200 ? 6.488 -9.568 2.258 1.00 98.38 200 LEU A O 1
ATOM 1604 N N . SER A 1 201 ? 6.895 -11.774 2.058 1.00 98.31 201 SER A N 1
ATOM 1605 C CA . SER A 1 201 ? 7.467 -11.982 3.396 1.00 98.31 201 SER A CA 1
ATOM 1606 C C . SER A 1 201 ? 8.756 -11.180 3.614 1.00 98.31 201 SER A C 1
ATOM 1608 O O . SER A 1 201 ? 8.990 -10.640 4.694 1.00 98.31 201 SER A O 1
ATOM 1610 N N . ASN A 1 202 ? 9.589 -11.042 2.585 1.00 98.56 202 ASN A N 1
ATOM 1611 C CA . ASN A 1 202 ? 10.802 -10.233 2.663 1.00 98.56 202 ASN A CA 1
ATOM 1612 C C . ASN A 1 202 ? 10.469 -8.735 2.716 1.00 98.56 202 ASN A C 1
ATOM 1614 O O . ASN A 1 202 ? 11.044 -8.008 3.527 1.00 98.56 202 ASN A O 1
ATOM 1618 N N . ALA A 1 203 ? 9.512 -8.274 1.905 1.00 98.69 203 ALA A N 1
ATOM 1619 C CA . ALA A 1 203 ? 9.075 -6.880 1.904 1.00 98.69 203 ALA A CA 1
ATOM 1620 C C . ALA A 1 203 ? 8.438 -6.469 3.243 1.00 98.69 203 ALA A C 1
ATOM 1622 O O . ALA A 1 203 ? 8.744 -5.396 3.767 1.00 98.69 203 ALA A O 1
ATOM 1623 N N . ILE A 1 204 ? 7.591 -7.328 3.823 1.00 98.31 204 ILE A N 1
ATOM 1624 C CA . ILE A 1 204 ? 6.938 -7.059 5.110 1.00 98.31 204 ILE A CA 1
ATOM 1625 C C . ILE A 1 204 ? 7.937 -7.063 6.269 1.00 98.31 204 ILE A C 1
ATOM 1627 O O . ILE A 1 204 ? 7.913 -6.148 7.092 1.00 98.31 204 ILE A O 1
ATOM 1631 N N . ALA A 1 205 ? 8.870 -8.019 6.295 1.00 98.56 205 ALA A N 1
ATOM 1632 C CA . ALA A 1 205 ? 9.903 -8.083 7.322 1.00 98.56 205 ALA A CA 1
ATOM 1633 C C . ALA A 1 205 ? 10.840 -6.866 7.259 1.00 98.56 205 ALA A C 1
ATOM 1635 O O . ALA A 1 205 ? 11.197 -6.303 8.297 1.00 98.56 205 ALA A O 1
ATOM 1636 N N . GLU A 1 206 ? 11.205 -6.420 6.052 1.00 98.75 206 GLU A N 1
ATOM 1637 C CA . GLU A 1 206 ? 12.024 -5.223 5.873 1.00 98.75 206 GLU A CA 1
ATOM 1638 C C . GLU A 1 206 ? 11.282 -3.955 6.316 1.00 98.75 206 GLU A C 1
ATOM 1640 O O . GLU A 1 206 ? 11.833 -3.160 7.083 1.00 98.75 206 GLU A O 1
ATOM 1645 N N . LEU A 1 207 ? 10.020 -3.787 5.900 1.00 98.69 207 LEU A N 1
ATOM 1646 C CA . LEU A 1 207 ? 9.196 -2.654 6.326 1.00 98.69 207 LEU A CA 1
ATOM 1647 C C . LEU A 1 207 ? 9.046 -2.621 7.847 1.00 98.69 207 LEU A C 1
ATOM 1649 O O . LEU A 1 207 ? 9.230 -1.570 8.459 1.00 98.69 207 LEU A O 1
ATOM 1653 N N . ARG A 1 208 ? 8.775 -3.775 8.467 1.00 98.62 208 ARG A N 1
ATOM 1654 C CA . ARG A 1 208 ? 8.695 -3.914 9.922 1.00 98.62 208 ARG A CA 1
ATOM 1655 C C . ARG A 1 208 ? 9.987 -3.469 10.595 1.00 98.62 208 ARG A C 1
ATOM 1657 O O . ARG A 1 208 ? 9.931 -2.682 11.535 1.00 98.62 208 ARG A O 1
ATOM 1664 N N . SER A 1 209 ? 11.136 -3.949 10.116 1.00 98.38 209 SER A N 1
ATOM 1665 C CA . SER A 1 209 ? 12.438 -3.588 10.681 1.00 98.38 209 SER A CA 1
ATOM 1666 C C . SER A 1 209 ? 12.668 -2.079 10.636 1.00 98.38 209 SER A C 1
ATOM 1668 O O . SER A 1 209 ? 13.020 -1.487 11.653 1.00 98.38 209 SER A O 1
ATOM 1670 N N . LEU A 1 210 ? 12.436 -1.449 9.481 1.00 98.06 210 LEU A N 1
ATOM 1671 C CA . LEU A 1 210 ? 12.606 -0.005 9.324 1.00 98.06 210 LEU A CA 1
ATOM 1672 C C . LEU A 1 210 ? 11.645 0.779 10.221 1.00 98.06 210 LEU A C 1
ATOM 1674 O O . LEU A 1 210 ? 12.058 1.717 10.900 1.00 98.06 210 LEU A O 1
ATOM 1678 N N . LEU A 1 211 ? 10.371 0.387 10.263 1.00 97.88 211 LEU A N 1
ATOM 1679 C CA . LEU A 1 211 ? 9.384 1.057 11.100 1.00 97.88 211 LEU A CA 1
ATOM 1680 C C . LEU A 1 211 ? 9.723 0.929 12.587 1.00 97.88 211 LEU A C 1
ATOM 1682 O O . LEU A 1 211 ? 9.629 1.923 13.302 1.00 97.88 211 LEU A O 1
ATOM 1686 N N . THR A 1 212 ? 10.163 -0.238 13.063 1.00 97.12 212 THR A N 1
ATOM 1687 C CA . THR A 1 212 ? 10.628 -0.398 1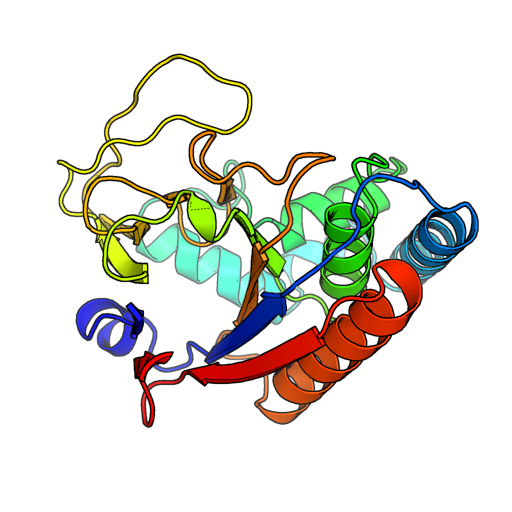4.449 1.00 97.12 212 THR A CA 1
ATOM 1688 C C . THR A 1 212 ? 11.792 0.542 1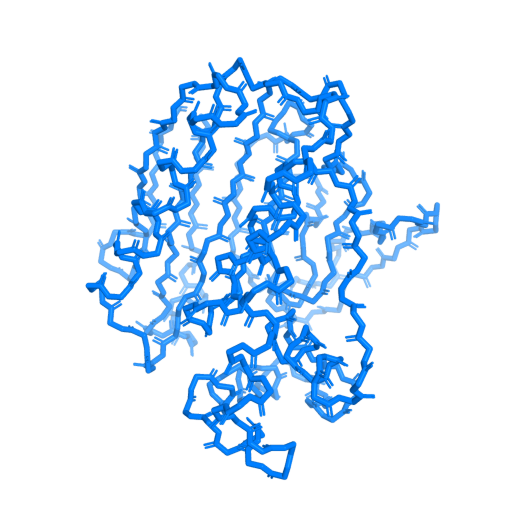4.752 1.00 97.12 212 THR A C 1
ATOM 1690 O O . THR A 1 212 ? 11.747 1.239 15.763 1.00 97.12 212 THR A O 1
ATOM 1693 N N . THR A 1 213 ? 12.789 0.621 13.866 1.00 96.19 213 THR A N 1
ATOM 1694 C CA . THR A 1 213 ? 13.956 1.498 14.041 1.00 96.19 213 THR A CA 1
ATOM 1695 C C . THR A 1 213 ? 13.580 2.976 14.088 1.00 96.19 213 THR A C 1
ATOM 1697 O O . THR A 1 213 ? 14.066 3.703 14.948 1.00 96.19 213 THR A O 1
ATOM 1700 N N . TYR A 1 214 ? 12.726 3.432 13.172 1.00 96.62 214 TYR A N 1
ATOM 1701 C CA . TYR A 1 214 ? 12.491 4.863 12.974 1.00 96.62 214 TYR A CA 1
ATOM 1702 C C . TYR A 1 214 ? 11.278 5.423 13.716 1.00 96.62 214 TYR A C 1
ATOM 1704 O O . TYR A 1 214 ? 11.189 6.634 13.899 1.00 96.62 214 TYR A O 1
ATOM 1712 N N . THR A 1 215 ? 10.344 4.573 14.145 1.00 96.00 215 THR A N 1
ATOM 1713 C CA . THR A 1 215 ? 9.118 5.015 14.834 1.00 96.00 215 THR A CA 1
ATOM 1714 C C . THR A 1 215 ? 9.052 4.567 16.290 1.00 96.00 215 THR A C 1
ATOM 1716 O O . THR A 1 215 ? 8.145 4.991 17.000 1.00 96.00 215 THR A O 1
ATOM 1719 N N . ASN A 1 216 ? 9.974 3.707 16.744 1.00 94.25 216 ASN A N 1
ATOM 1720 C CA . ASN A 1 216 ? 9.957 3.059 18.065 1.00 94.25 216 ASN A CA 1
ATOM 1721 C C . ASN A 1 216 ? 8.687 2.237 18.366 1.00 94.25 216 ASN A C 1
ATOM 1723 O O . ASN A 1 216 ? 8.460 1.839 19.510 1.00 94.25 216 ASN A O 1
ATOM 1727 N N . GLY A 1 217 ? 7.856 1.971 17.354 1.00 95.56 217 GLY A N 1
ATOM 1728 C CA . GLY A 1 217 ? 6.636 1.190 17.506 1.00 95.56 217 GLY A CA 1
ATOM 1729 C C . GLY A 1 217 ? 6.889 -0.314 17.606 1.00 95.56 217 GLY A C 1
ATOM 1730 O O . GLY A 1 217 ? 7.907 -0.839 17.142 1.00 95.56 217 GLY A O 1
ATOM 1731 N N . SER A 1 218 ? 5.910 -1.023 18.166 1.00 97.44 218 SER A N 1
ATOM 1732 C CA . SER A 1 218 ? 5.833 -2.485 18.106 1.00 97.44 218 SER A CA 1
ATOM 1733 C C . SER A 1 218 ? 4.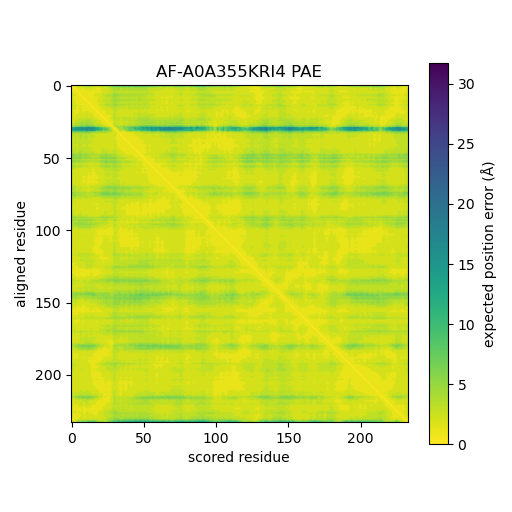919 -2.914 16.965 1.00 97.44 218 SER A C 1
ATOM 1735 O O . SER A 1 218 ? 3.897 -2.280 16.715 1.00 97.44 218 SER A O 1
ATOM 1737 N N . PHE A 1 219 ? 5.285 -3.981 16.258 1.00 98.12 219 PHE A N 1
ATOM 1738 C CA . PHE A 1 219 ? 4.601 -4.385 15.032 1.00 98.12 219 PHE A CA 1
ATOM 1739 C C . PHE A 1 219 ? 4.261 -5.869 15.045 1.00 98.12 219 PHE A C 1
ATOM 1741 O O . PHE A 1 219 ? 5.092 -6.696 15.420 1.00 98.12 219 PHE A O 1
ATOM 1748 N N . GLN A 1 220 ? 3.047 -6.191 14.606 1.00 97.38 220 GLN A N 1
ATOM 1749 C CA . GLN A 1 220 ? 2.601 -7.554 14.328 1.00 97.38 220 GLN A CA 1
ATOM 1750 C C . GLN A 1 220 ? 2.392 -7.719 12.828 1.00 97.38 220 GLN A C 1
ATOM 1752 O O . GLN A 1 220 ? 1.814 -6.837 12.190 1.00 97.38 220 GLN A O 1
ATOM 1757 N N . GLU A 1 221 ? 2.870 -8.835 12.287 1.00 97.38 221 GLU A N 1
ATOM 1758 C CA . GLU A 1 221 ? 2.814 -9.147 10.862 1.00 97.38 221 GLU A CA 1
ATOM 1759 C C . GLU A 1 221 ? 1.909 -10.351 10.596 1.00 97.38 221 GLU A C 1
ATOM 1761 O O . GLU A 1 221 ? 1.916 -11.327 11.346 1.00 97.38 221 GLU A O 1
ATOM 1766 N N . PHE A 1 222 ? 1.131 -10.274 9.521 1.00 98.00 222 PHE A N 1
ATOM 1767 C CA . PHE A 1 222 ? 0.274 -11.356 9.047 1.00 98.00 222 PHE A CA 1
ATOM 1768 C C . PHE A 1 222 ? 0.315 -11.410 7.521 1.00 98.00 222 PHE A C 1
ATOM 1770 O O . PHE A 1 222 ? 0.637 -10.419 6.867 1.00 98.00 222 PHE A O 1
ATOM 1777 N N . ILE A 1 223 ? -0.048 -12.552 6.944 1.00 98.06 223 ILE A N 1
ATOM 1778 C CA . ILE A 1 223 ? -0.245 -12.698 5.501 1.00 98.06 223 ILE A CA 1
ATOM 1779 C C . ILE A 1 223 ? -1.633 -13.287 5.274 1.00 98.06 223 ILE A C 1
ATOM 1781 O O . ILE A 1 223 ? -1.998 -14.271 5.915 1.00 98.06 223 ILE A O 1
ATOM 1785 N N . LEU A 1 224 ? -2.390 -12.669 4.369 1.00 98.56 224 LEU A N 1
ATOM 1786 C CA . LEU A 1 224 ? -3.645 -13.191 3.848 1.00 98.56 224 LEU A CA 1
ATOM 1787 C C . LEU A 1 224 ? -3.469 -13.643 2.401 1.00 98.56 224 LEU A C 1
ATOM 1789 O O . LEU A 1 224 ? -2.804 -12.978 1.603 1.00 98.56 224 LEU A O 1
ATOM 1793 N N . ASP A 1 225 ? -4.125 -14.741 2.059 1.00 98.38 225 ASP A N 1
ATOM 1794 C CA . ASP A 1 225 ? -4.231 -15.286 0.708 1.00 98.38 225 ASP A CA 1
ATOM 1795 C C . ASP A 1 225 ? -5.556 -16.060 0.570 1.00 98.38 225 ASP A C 1
ATOM 1797 O O . ASP A 1 225 ? -6.425 -15.990 1.441 1.00 98.38 225 ASP A O 1
ATOM 1801 N N . LYS A 1 226 ? -5.748 -16.793 -0.531 1.00 98.06 226 LYS A N 1
ATOM 1802 C CA . LYS A 1 226 ? -6.971 -17.581 -0.751 1.00 98.06 226 LYS A CA 1
ATOM 1803 C C . LYS A 1 226 ? -7.186 -18.698 0.283 1.00 98.06 226 LYS A C 1
ATOM 1805 O O . LYS A 1 226 ? -8.329 -19.082 0.517 1.00 98.06 226 LYS A O 1
ATOM 1810 N N . ASP A 1 227 ? -6.111 -19.238 0.854 1.00 97.88 227 ASP A N 1
ATOM 1811 C CA . ASP A 1 227 ? -6.141 -20.373 1.779 1.00 97.88 227 ASP A CA 1
ATOM 1812 C C . ASP A 1 227 ? -6.301 -19.881 3.231 1.00 97.88 227 ASP A C 1
ATOM 1814 O O . ASP A 1 227 ? -6.938 -20.542 4.053 1.00 97.88 227 ASP A O 1
ATOM 1818 N N . HIS A 1 228 ? -5.827 -18.665 3.517 1.00 97.81 228 HIS A N 1
ATOM 1819 C CA . HIS A 1 228 ? -5.978 -17.958 4.787 1.00 97.81 228 HIS A CA 1
ATOM 1820 C C . HIS A 1 228 ? -6.550 -16.548 4.552 1.00 97.81 228 HIS A C 1
ATOM 1822 O O . HIS A 1 228 ? -5.840 -15.551 4.688 1.00 97.81 228 HIS A O 1
ATOM 1828 N N . PRO A 1 229 ? -7.843 -16.414 4.206 1.00 98.12 229 PRO A N 1
ATOM 1829 C CA . PRO A 1 229 ? -8.396 -15.150 3.719 1.00 98.12 229 PRO A CA 1
ATOM 1830 C C . PRO A 1 229 ? -8.776 -14.163 4.819 1.00 98.12 229 PRO A C 1
ATOM 1832 O O . PRO A 1 229 ? -9.299 -13.092 4.520 1.00 98.12 229 PRO A O 1
ATOM 1835 N N . LYS A 1 230 ? -8.587 -14.513 6.094 1.00 98.12 230 LYS A N 1
ATOM 1836 C CA . LYS A 1 230 ? -8.935 -13.649 7.222 1.00 98.12 230 LYS A CA 1
ATOM 1837 C C . LYS A 1 230 ? -8.026 -13.865 8.424 1.00 98.12 230 LYS A C 1
ATOM 1839 O O . LYS A 1 230 ? -7.570 -14.979 8.666 1.00 98.12 230 LYS A O 1
ATOM 1844 N N . ILE A 1 231 ? -7.885 -12.813 9.219 1.00 97.75 231 ILE A N 1
ATOM 1845 C CA . ILE A 1 231 ? -7.274 -12.819 10.552 1.00 97.75 231 ILE A CA 1
ATOM 1846 C C . ILE A 1 231 ? -8.129 -12.015 11.532 1.00 97.75 231 ILE A C 1
ATOM 1848 O O . ILE A 1 231 ? -8.952 -11.186 11.134 1.00 97.75 231 ILE A O 1
ATOM 1852 N N . GLU A 1 232 ? -7.915 -12.266 12.818 1.00 95.94 232 GLU A N 1
ATOM 1853 C CA . GLU A 1 232 ? -8.520 -11.532 13.925 1.00 95.94 232 GLU A CA 1
ATOM 1854 C C . GLU A 1 232 ? -7.410 -10.998 14.838 1.00 95.94 232 GLU A C 1
ATOM 1856 O O . GLU A 1 232 ? -6.493 -11.743 15.189 1.00 95.94 232 GLU A O 1
ATOM 1861 N N . ILE A 1 233 ? -7.487 -9.705 15.174 1.00 86.75 233 ILE A N 1
ATOM 1862 C CA . ILE A 1 233 ? -6.520 -8.976 16.018 1.00 86.75 233 ILE A CA 1
ATOM 1863 C C . ILE A 1 233 ? -7.175 -8.214 17.164 1.00 86.75 233 ILE A C 1
ATOM 1865 O O . ILE A 1 233 ? -8.363 -7.825 17.023 1.00 86.75 233 ILE A O 1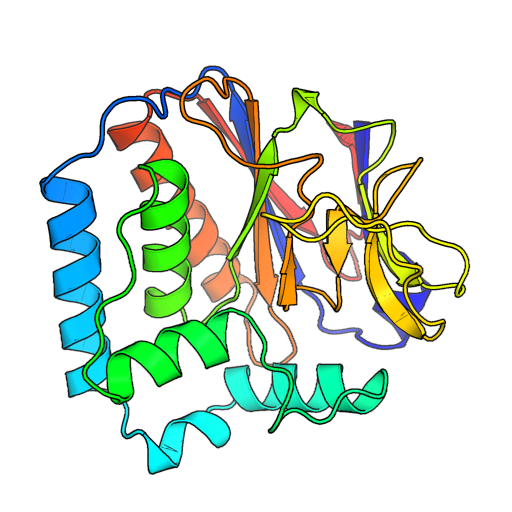
#

Sequence (233 aa):
MIIKIDNTVIQQFPHTKIGLLFGKNVNNQHPSEEITKLLRDTEEKIKATINLAELTSLPKILDWREAYRSFGFKPSEYRSSIEALVRRILQGKQLPTISPIVDLYNLISIKHMLPVGGGNLEKIKGSITLKIAQGTEKFIMLGSTTPEIVKAGEVVYSDDEEVLCRAWNYRESEKTKITEHIHHVYLVIEGLSHTTHEELSNAIAELRSLLTTYTNGSFQEFILDKDHPKIEI

Solvent-accessible surface area (backbone atoms only — not comparable to full-atom values): 12241 Å² total; per-residue (Å²): 79,44,41,35,54,33,68,70,39,37,72,75,41,64,49,44,34,36,33,37,39,42,35,40,66,31,48,30,72,64,75,45,71,64,60,52,47,56,37,51,57,49,50,52,52,47,55,76,72,49,55,70,89,49,51,72,69,36,63,55,46,37,49,49,37,51,53,37,42,75,43,74,42,56,49,91,83,52,49,48,45,40,58,50,53,52,52,40,40,56,70,77,38,80,80,79,86,81,35,44,65,58,41,49,38,49,39,47,13,66,74,70,65,25,40,50,51,70,26,26,48,84,61,63,46,76,36,46,33,40,33,63,36,82,44,75,46,39,33,34,46,57,95,53,90,60,78,44,68,46,57,55,52,28,39,23,30,23,39,74,80,36,39,46,19,44,63,61,50,52,45,52,17,43,79,28,50,77,51,54,84,43,42,37,37,36,36,40,37,48,36,40,79,78,43,54,71,65,60,48,55,50,51,48,53,50,46,49,53,52,45,33,73,71,22,69,22,51,74,49,78,49,74,34,31,73,92,43,34,61,52,78,98

Nearest PDB structures (foldseek):
  6p8t-assembly1_B  TM=7.453E-01  e=1.068E-08  Acinetobacter baumannii ATCC 19606 = CIP 70.34 = JCM 6841
  4p72-assembly1_A  TM=6.760E-01  e=4.638E-09  Pseudomonas aeruginosa PAO1
  3pco-assembly1_D  TM=6.961E-01  e=2.317E-08  Escherichia coli
  7k9m-assembly1_B  TM=6.679E-01  e=3.120E-08  Mycobacterium tuberculosis H37Rv
  2iy5-assembly1_B-2  TM=6.237E-01  e=7.185E-08  Thermus thermophilus HB8

Mean predicted aligned error: 2.61 Å

pLDDT: mean 97.24, std 2.34, range [76.88, 98.81]

Secondary structure (DSSP, 8-state):
-EEEE-HHHHHH-TT-EEEEEEEES---S---HHHHHHHHHHHHHHHHH--TTTGGGSHHHHHHHHHHHHTT--TTTS--HHHHHHHHHHTTPPPPP--HHHHHHHHHHHHHT--EEEEEGGG--S-EEEEE--S--EEEBTT---EEEPPTT-EEEE-SSSEEEETTTTEEBSTT---TT--EEEEEEEE-TT--HHHHHHHHHHHHHHHHHHH--EEEEEEE-SSS-EEE-

Radius of gyration: 16.53 Å; Cα contacts (8 Å, |Δi|>4): 492; chains: 1; bounding box: 43×38×42 Å